Protein AF-A0A7Z9XBU1-F1 (afdb_monomer_lite)

Radius of gyration: 24.32 Å; chains: 1; bounding box: 59×41×68 Å

Secondary structure (DSSP, 8-state):
----TT-TTHHHHHHHHHHHHTT---TTHHHHHHHHHHHHHHHHHHHHHHHHHHHHHHHHTS--EEEEEEEHHHHHHHHHHS-S---HHHHHHHHHHHH-GGGGTTTSEEEEEEEEES-SSS-EEEEEEEEPPHHHHHHHHHHHHHHHHHHHHHHHHHHHHHHHHHHTTS-GGG----HHHHHHHHHHHHHHHHHHHHTT-----HHHHHHT---TTEEEEE---GGGHHHHHHHHHHSTTEEEEEEEEE-SSS-EEEEEEEE---HHHHHHSPPPHHHHHHHHTTT--TT-

Structure (mmCIF, N/CA/C/O backbone):
data_AF-A0A7Z9XBU1-F1
#
_entry.id   AF-A0A7Z9XBU1-F1
#
loop_
_atom_site.group_PDB
_atom_site.id
_atom_site.type_symbol
_atom_si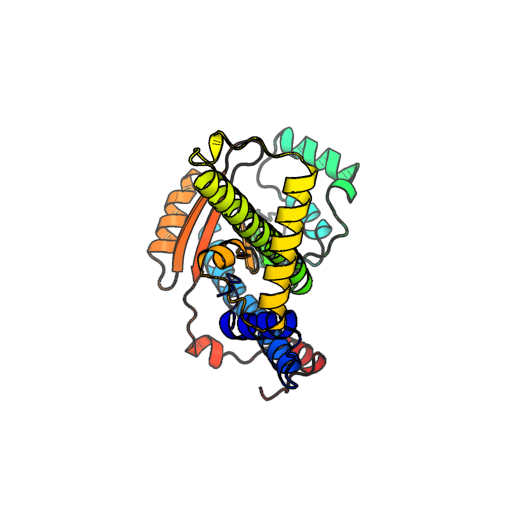te.label_atom_id
_atom_site.label_alt_id
_atom_site.label_comp_id
_atom_site.label_asym_id
_atom_site.label_entity_id
_atom_site.label_seq_id
_atom_site.pdbx_PDB_ins_code
_atom_site.Cartn_x
_atom_site.Cartn_y
_atom_site.Cartn_z
_atom_site.occupancy
_atom_site.B_iso_or_equiv
_atom_site.auth_seq_id
_atom_site.auth_comp_id
_atom_site.auth_asym_id
_atom_site.auth_atom_id
_atom_site.pdbx_PDB_model_num
ATOM 1 N N . MET A 1 1 ? -13.229 9.025 8.123 1.00 37.97 1 MET A N 1
ATOM 2 C CA . MET A 1 1 ? -13.429 8.444 6.753 1.00 37.97 1 MET A CA 1
ATOM 3 C C . MET A 1 1 ? -12.881 6.995 6.674 1.00 37.97 1 MET A C 1
ATOM 5 O O . MET A 1 1 ? -13.128 6.300 7.637 1.00 37.97 1 MET A O 1
ATOM 9 N N . ILE A 1 2 ? -12.231 6.499 5.595 1.00 26.19 2 ILE A N 1
ATOM 10 C CA . ILE A 1 2 ? -11.171 5.432 5.511 1.00 26.19 2 ILE A CA 1
ATOM 11 C C . ILE A 1 2 ? -10.373 5.745 4.219 1.00 26.19 2 ILE A C 1
ATOM 13 O O . ILE A 1 2 ? -10.977 6.168 3.230 1.00 26.19 2 ILE A O 1
ATOM 17 N N . SER A 1 3 ? -9.043 5.549 4.194 1.00 36.72 3 SER A N 1
ATOM 18 C CA . SER A 1 3 ? -8.195 5.923 3.044 1.00 36.72 3 SER A CA 1
ATOM 19 C C . SER A 1 3 ? -7.224 4.822 2.611 1.00 36.72 3 SER A C 1
ATOM 21 O O . SER A 1 3 ? -6.119 4.725 3.124 1.00 36.72 3 SER A O 1
ATOM 23 N N . LEU A 1 4 ? -7.579 4.022 1.603 1.00 48.78 4 LEU A N 1
ATOM 24 C CA . LEU A 1 4 ? -6.593 3.214 0.877 1.00 48.78 4 LEU A CA 1
ATOM 25 C C . LEU A 1 4 ? -5.982 4.078 -0.232 1.00 48.78 4 LEU A C 1
ATOM 27 O O . LEU A 1 4 ? -6.658 4.396 -1.210 1.00 48.78 4 LEU A O 1
ATOM 31 N N . THR A 1 5 ? -4.726 4.491 -0.049 1.00 59.00 5 THR A N 1
ATOM 32 C CA . THR A 1 5 ? -3.973 5.454 -0.876 1.00 59.00 5 THR A CA 1
ATOM 33 C C . THR A 1 5 ? -3.520 4.845 -2.209 1.00 59.00 5 THR A C 1
ATOM 35 O O . THR A 1 5 ? -2.340 4.699 -2.498 1.00 59.00 5 THR A O 1
ATOM 38 N N . SER A 1 6 ? -4.518 4.435 -2.996 1.00 63.66 6 SER A N 1
ATOM 39 C CA . SER A 1 6 ? -4.482 3.931 -4.381 1.00 63.66 6 SER A CA 1
ATOM 40 C C . SER A 1 6 ? -5.897 3.575 -4.883 1.00 63.66 6 SER A C 1
ATOM 42 O O . SER A 1 6 ? -6.069 3.324 -6.070 1.00 63.66 6 SER A O 1
ATOM 44 N N . LEU A 1 7 ? -6.918 3.503 -4.006 1.00 77.31 7 LEU A N 1
ATOM 45 C CA . LEU A 1 7 ? -8.286 3.150 -4.401 1.00 77.31 7 LEU A CA 1
ATOM 46 C C . LEU A 1 7 ? -9.159 4.385 -4.652 1.00 77.31 7 LEU A C 1
ATOM 48 O O . LEU A 1 7 ? -9.297 5.266 -3.796 1.00 77.31 7 LEU A O 1
ATOM 52 N N . LEU A 1 8 ? -9.826 4.391 -5.803 1.00 77.25 8 LEU A N 1
ATOM 53 C CA . LEU A 1 8 ? -10.718 5.460 -6.246 1.00 77.25 8 LEU A CA 1
ATOM 54 C C . LEU A 1 8 ? -11.992 5.523 -5.384 1.00 77.25 8 LEU A C 1
ATOM 56 O O . LEU A 1 8 ? -12.280 6.547 -4.765 1.00 77.25 8 LEU A O 1
ATOM 60 N N . HIS A 1 9 ? -12.696 4.399 -5.236 1.00 82.44 9 HIS A N 1
ATOM 61 C CA . HIS A 1 9 ? -13.968 4.288 -4.500 1.00 82.44 9 HIS A CA 1
ATOM 62 C C . HIS A 1 9 ? -13.808 4.117 -2.974 1.00 82.44 9 HIS A C 1
ATOM 64 O O . HIS A 1 9 ? -14.587 3.418 -2.325 1.00 82.44 9 HIS A O 1
ATOM 70 N N . ARG A 1 10 ? -12.783 4.740 -2.377 1.00 79.06 10 ARG A N 1
ATOM 71 C CA . ARG A 1 10 ? -12.457 4.585 -0.944 1.00 79.06 10 ARG A CA 1
ATOM 72 C C . ARG A 1 10 ? -13.588 4.995 0.012 1.00 79.06 10 ARG A C 1
ATOM 74 O O . ARG A 1 10 ? -13.693 4.398 1.077 1.00 79.06 10 ARG A O 1
ATOM 81 N N . LYS A 1 11 ? -14.430 5.969 -0.370 1.00 84.06 11 LYS A N 1
ATOM 82 C CA . LYS A 1 11 ? -15.599 6.400 0.420 1.00 84.06 11 LYS A CA 1
ATOM 83 C C . LYS A 1 11 ? -16.641 5.281 0.491 1.00 84.06 11 LYS A C 1
ATOM 85 O O . LYS A 1 11 ? -16.861 4.741 1.562 1.00 84.06 11 LYS A O 1
ATOM 90 N N . ASN A 1 12 ? -17.132 4.815 -0.655 1.00 89.31 12 ASN A N 1
ATOM 91 C CA . ASN A 1 12 ? -18.097 3.715 -0.728 1.00 89.31 12 ASN A CA 1
ATOM 92 C C . ASN A 1 12 ? -17.600 2.463 0.022 1.00 89.31 12 ASN A C 1
ATOM 94 O O . ASN A 1 12 ? -18.355 1.848 0.766 1.00 89.31 12 ASN A O 1
ATOM 98 N N . LEU A 1 13 ? -16.311 2.116 -0.115 1.00 89.19 13 LEU A N 1
ATOM 99 C CA . LEU A 1 13 ? -15.720 0.985 0.608 1.00 89.19 13 LEU A CA 1
ATOM 100 C C . LEU A 1 13 ? -15.691 1.197 2.133 1.00 89.19 13 LEU A C 1
ATOM 102 O O . LEU A 1 13 ? -15.939 0.251 2.874 1.00 89.19 13 LEU A O 1
ATOM 106 N N . LYS A 1 14 ? -15.414 2.420 2.610 1.00 87.31 14 LYS A N 1
ATOM 107 C CA . LYS A 1 14 ? -15.530 2.784 4.033 1.00 87.31 14 LYS A CA 1
ATOM 108 C C . LYS A 1 14 ? -16.951 2.549 4.538 1.00 87.31 14 LYS A C 1
ATOM 110 O O . LYS A 1 14 ? -17.124 1.936 5.586 1.00 87.31 14 LYS A O 1
ATOM 115 N N . ASP A 1 15 ? -17.941 3.044 3.805 1.00 90.38 15 ASP A N 1
ATOM 116 C CA . ASP A 1 15 ? -19.336 3.026 4.244 1.00 90.38 15 ASP A CA 1
ATOM 117 C C . ASP A 1 15 ? -19.867 1.585 4.333 1.00 90.38 15 ASP A C 1
ATOM 119 O O . ASP A 1 15 ? -20.542 1.242 5.302 1.00 90.38 15 ASP A O 1
ATOM 123 N N . ILE A 1 16 ? -19.464 0.715 3.395 1.00 93.06 16 ILE A N 1
ATOM 124 C CA . ILE A 1 16 ? -19.704 -0.738 3.455 1.00 93.06 16 ILE A CA 1
ATOM 125 C C . ILE A 1 16 ? -19.014 -1.362 4.682 1.00 93.06 16 ILE A C 1
ATOM 127 O O . ILE A 1 16 ? -19.644 -2.097 5.439 1.00 93.06 16 ILE A O 1
ATOM 131 N N . ILE A 1 17 ? -17.738 -1.043 4.937 1.00 90.31 17 ILE A N 1
ATOM 132 C CA . ILE A 1 17 ? -17.003 -1.570 6.103 1.00 90.31 17 ILE A CA 1
ATOM 133 C C . ILE A 1 17 ? -17.677 -1.164 7.426 1.00 90.31 17 ILE A C 1
ATOM 135 O O . ILE A 1 17 ? -17.853 -2.016 8.294 1.00 90.31 17 ILE A O 1
ATOM 139 N N . LEU A 1 18 ? -18.094 0.098 7.589 1.00 90.38 18 LEU A N 1
ATOM 140 C CA . LEU A 1 18 ? -18.790 0.556 8.801 1.00 90.38 18 LEU A CA 1
ATOM 141 C C . LEU A 1 18 ? -20.160 -0.112 8.984 1.00 90.38 18 LEU A C 1
ATOM 143 O O . LEU A 1 18 ? -20.529 -0.481 10.104 1.00 90.38 18 LEU A O 1
ATOM 147 N N . ARG A 1 19 ? -20.899 -0.315 7.889 1.00 93.00 19 ARG A N 1
ATOM 148 C CA . ARG A 1 19 ? -22.142 -1.095 7.878 1.00 93.00 19 ARG A CA 1
ATOM 149 C C . ARG A 1 19 ? -21.918 -2.523 8.368 1.00 93.00 19 ARG A C 1
ATOM 151 O O . ARG A 1 19 ? -22.578 -2.968 9.303 1.00 93.00 19 ARG A O 1
ATOM 158 N N . TRP A 1 20 ? -20.917 -3.212 7.827 1.00 93.31 20 TRP A N 1
ATOM 159 C CA . TRP A 1 20 ? -20.597 -4.585 8.225 1.00 93.31 20 TRP A CA 1
ATOM 160 C C . TRP A 1 20 ? -20.117 -4.668 9.679 1.00 93.31 20 TRP A C 1
ATOM 162 O O . TRP A 1 20 ? -20.543 -5.554 10.416 1.00 93.31 20 TRP A O 1
ATOM 172 N N . MET A 1 21 ? -19.301 -3.711 10.136 1.00 89.75 21 MET A N 1
ATOM 173 C CA . MET A 1 21 ? -18.856 -3.637 11.535 1.00 89.75 21 MET A CA 1
ATOM 174 C C . MET A 1 21 ? -19.997 -3.353 12.526 1.00 89.75 21 MET A C 1
ATOM 176 O O . MET A 1 21 ? -19.903 -3.758 13.684 1.00 89.75 21 MET A O 1
ATOM 180 N N . SER A 1 22 ? -21.073 -2.692 12.088 1.00 92.12 22 SER A N 1
ATOM 181 C CA . SER A 1 22 ? -22.286 -2.463 12.890 1.00 92.12 22 SER A CA 1
ATOM 182 C C . SER A 1 22 ? -23.353 -3.560 12.738 1.00 92.12 22 SER A C 1
ATOM 184 O O . SER A 1 22 ? -24.422 -3.444 13.332 1.00 92.12 22 SER A O 1
ATOM 186 N N . ASN A 1 23 ? -23.052 -4.653 12.019 1.00 91.25 23 ASN A N 1
ATOM 187 C CA . ASN A 1 23 ? -23.978 -5.753 11.707 1.00 91.25 23 ASN A CA 1
ATOM 188 C C . ASN A 1 23 ? -25.223 -5.299 10.911 1.00 91.25 23 ASN A C 1
ATOM 190 O O . ASN A 1 23 ? -26.321 -5.820 11.097 1.00 91.25 23 ASN A O 1
ATOM 194 N N . ASN A 1 24 ? -25.040 -4.328 10.015 1.00 93.50 24 ASN A N 1
ATOM 195 C CA . ASN A 1 24 ? -26.060 -3.795 9.114 1.00 93.50 24 ASN A CA 1
ATOM 196 C C . ASN A 1 24 ? -25.643 -4.033 7.652 1.00 93.50 24 ASN A C 1
ATOM 198 O O . ASN A 1 24 ? -25.193 -3.110 6.977 1.00 93.50 24 ASN A O 1
ATOM 202 N N . LEU A 1 25 ? -25.694 -5.286 7.193 1.00 94.12 25 LEU A N 1
ATOM 203 C CA . LEU A 1 25 ? -25.326 -5.657 5.823 1.00 94.12 25 LEU A CA 1
ATOM 204 C C . LEU A 1 25 ? -26.489 -5.359 4.866 1.00 94.12 25 LEU A C 1
ATOM 206 O O . LEU A 1 25 ? -27.623 -5.727 5.163 1.00 94.12 25 LEU A O 1
ATOM 210 N N . LEU A 1 26 ? -26.198 -4.743 3.717 1.00 96.00 26 LEU A N 1
ATOM 211 C CA . LEU A 1 26 ? -27.159 -4.565 2.621 1.00 96.00 26 LEU A CA 1
ATOM 212 C C . LEU A 1 26 ? -26.935 -5.616 1.526 1.00 96.00 26 LEU A C 1
ATOM 214 O O . LEU A 1 26 ? -25.815 -6.103 1.349 1.00 96.00 26 LEU A O 1
ATOM 218 N N . GLU A 1 27 ? -27.982 -5.945 0.769 1.00 94.00 27 GLU A N 1
ATOM 219 C CA . GLU A 1 27 ? -27.931 -6.970 -0.286 1.00 94.00 27 GLU A CA 1
ATOM 220 C C . GLU A 1 27 ? -26.925 -6.605 -1.395 1.00 94.00 27 GLU A C 1
ATOM 222 O O . GLU A 1 27 ? -26.199 -7.462 -1.905 1.00 94.00 27 GLU A O 1
ATOM 227 N N . GLU A 1 28 ? -26.798 -5.315 -1.708 1.00 94.38 28 GLU A N 1
ATOM 228 C CA . GLU A 1 28 ? -25.918 -4.798 -2.756 1.00 94.38 28 GLU A CA 1
ATOM 229 C C . GLU A 1 28 ? -24.447 -4.699 -2.322 1.00 94.38 28 GLU A C 1
ATOM 231 O O . GLU A 1 28 ? -23.568 -4.539 -3.175 1.00 94.38 28 GLU A O 1
ATOM 236 N N . ASP A 1 29 ? -24.138 -4.796 -1.021 1.00 9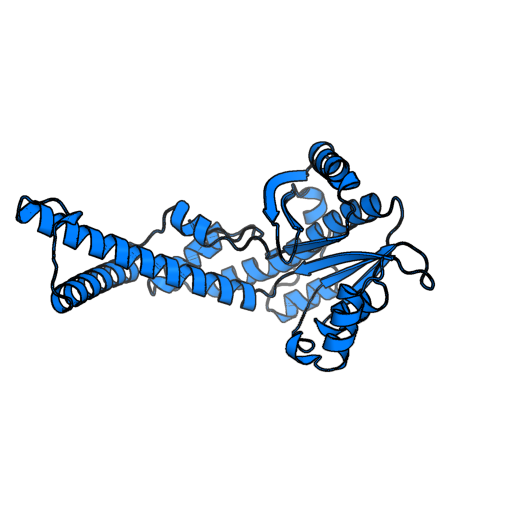4.12 29 ASP A N 1
ATOM 237 C CA . ASP A 1 29 ? -22.785 -4.559 -0.494 1.00 94.12 29 ASP A CA 1
ATOM 238 C C . ASP A 1 29 ? -21.753 -5.513 -1.112 1.00 94.12 29 ASP A C 1
ATOM 240 O O . ASP A 1 29 ? -20.643 -5.104 -1.465 1.00 94.12 29 ASP A O 1
ATOM 244 N N . CYS A 1 30 ? -22.117 -6.787 -1.280 1.00 91.00 30 CYS A N 1
ATOM 245 C CA . CYS A 1 30 ? -21.251 -7.800 -1.881 1.00 91.00 30 CYS A CA 1
ATOM 246 C C . CYS A 1 30 ? -20.887 -7.456 -3.333 1.00 91.00 30 CYS A C 1
ATOM 248 O O . CYS A 1 30 ? -19.726 -7.588 -3.730 1.00 91.00 30 CYS A O 1
ATOM 250 N N . GLU A 1 31 ? -21.857 -6.986 -4.116 1.00 90.69 31 GLU A N 1
ATOM 251 C CA . GLU A 1 31 ? -21.652 -6.613 -5.516 1.00 90.69 31 GLU A CA 1
ATOM 252 C C . GLU A 1 31 ? -20.890 -5.287 -5.634 1.00 90.69 31 GLU A C 1
ATOM 254 O O . GLU A 1 31 ? -19.931 -5.174 -6.403 1.00 90.69 31 GLU A O 1
ATOM 259 N N . ALA A 1 32 ? -21.209 -4.313 -4.778 1.00 92.31 32 ALA A N 1
ATOM 260 C CA . ALA A 1 32 ? -20.456 -3.072 -4.664 1.00 92.31 32 ALA A CA 1
ATOM 261 C C . ALA A 1 32 ? -18.974 -3.334 -4.332 1.00 92.31 32 ALA A C 1
ATOM 263 O O . ALA A 1 32 ? -18.096 -2.759 -4.977 1.00 92.31 32 ALA A O 1
ATOM 264 N N . VAL A 1 33 ? -18.660 -4.240 -3.395 1.00 90.94 33 VAL A N 1
ATOM 265 C CA . VAL A 1 33 ? -17.268 -4.617 -3.082 1.00 90.94 33 VAL A CA 1
ATOM 266 C C . VAL A 1 33 ? -16.573 -5.274 -4.275 1.00 90.94 33 VAL A C 1
ATOM 268 O O . VAL A 1 33 ? -15.431 -4.904 -4.564 1.00 90.94 33 VAL A O 1
ATOM 271 N N . LYS A 1 34 ? -17.223 -6.200 -4.999 1.00 88.88 34 LYS A N 1
ATOM 272 C CA . LYS A 1 34 ? -16.638 -6.802 -6.214 1.00 88.88 34 LYS A CA 1
ATOM 273 C C . LYS A 1 34 ? -16.302 -5.735 -7.252 1.00 88.88 34 LYS A C 1
ATOM 275 O O . LYS A 1 34 ? -15.150 -5.674 -7.684 1.00 88.88 34 LYS A O 1
ATOM 280 N N . ARG A 1 35 ? -17.270 -4.876 -7.600 1.00 88.81 35 ARG A N 1
ATOM 281 C CA . ARG A 1 35 ? -17.102 -3.767 -8.553 1.00 88.81 35 ARG A CA 1
ATOM 282 C C . ARG A 1 35 ? -15.947 -2.860 -8.138 1.00 88.81 35 ARG A C 1
ATOM 284 O O . ARG A 1 35 ? -15.029 -2.642 -8.925 1.00 88.81 35 ARG A O 1
ATOM 291 N N . ILE A 1 36 ? -15.919 -2.424 -6.875 1.00 89.56 36 ILE A N 1
ATOM 292 C CA . ILE A 1 36 ? -14.831 -1.613 -6.311 1.00 89.56 36 ILE A CA 1
ATOM 293 C C . ILE A 1 36 ? -13.479 -2.318 -6.470 1.00 89.56 36 ILE A C 1
ATOM 295 O O . ILE A 1 36 ? -12.533 -1.712 -6.971 1.00 89.56 36 ILE A O 1
ATOM 299 N N . VAL A 1 37 ? -13.347 -3.578 -6.050 1.00 88.50 37 VAL A N 1
ATOM 300 C CA . VAL A 1 37 ? -12.065 -4.299 -6.099 1.00 88.50 37 VAL A CA 1
ATOM 301 C C . VAL A 1 37 ? -11.606 -4.515 -7.540 1.00 88.50 37 VAL A C 1
ATOM 303 O O . VAL A 1 37 ? -10.459 -4.210 -7.861 1.00 88.50 37 VAL A O 1
ATOM 306 N N . ASN A 1 38 ? -12.482 -5.007 -8.414 1.00 86.94 38 ASN A N 1
ATOM 307 C CA . ASN A 1 38 ? -12.154 -5.328 -9.800 1.00 86.94 38 ASN A CA 1
ATOM 308 C C . ASN A 1 38 ? -11.808 -4.080 -10.623 1.00 86.94 38 ASN A C 1
ATOM 310 O O . ASN A 1 38 ? -10.751 -4.059 -11.257 1.00 86.94 38 ASN A O 1
ATOM 314 N N . PHE A 1 39 ? -12.617 -3.019 -10.537 1.00 85.31 39 PHE A N 1
ATOM 315 C CA . PHE A 1 39 ? -12.339 -1.747 -11.209 1.00 85.31 39 PHE A CA 1
ATOM 316 C C . PHE A 1 39 ? -11.007 -1.149 -10.748 1.00 85.31 39 PHE A C 1
ATOM 318 O O . PHE A 1 39 ? -10.171 -0.775 -11.569 1.00 85.31 39 PHE A O 1
ATOM 325 N N . ASN A 1 40 ? -10.740 -1.142 -9.435 1.00 86.56 40 ASN A N 1
ATOM 326 C CA . ASN A 1 40 ? -9.449 -0.667 -8.947 1.00 86.56 40 ASN A CA 1
ATOM 327 C C . ASN A 1 40 ? -8.292 -1.559 -9.414 1.00 86.56 40 ASN A C 1
ATOM 329 O O . ASN A 1 40 ? -7.270 -1.009 -9.795 1.00 86.56 40 ASN A O 1
ATOM 333 N N . VAL A 1 41 ? -8.414 -2.896 -9.446 1.00 85.62 41 VAL A N 1
ATOM 334 C CA . VAL A 1 41 ? -7.367 -3.756 -10.043 1.00 85.62 41 VAL A CA 1
ATOM 335 C C . VAL A 1 41 ? -7.084 -3.338 -11.485 1.00 85.62 41 VAL A C 1
ATOM 337 O O . VAL A 1 41 ? -5.916 -3.225 -11.846 1.00 85.62 41 VAL A O 1
ATOM 340 N N . HIS A 1 42 ? -8.113 -3.112 -12.302 1.00 84.31 42 HIS A N 1
ATOM 341 C CA . HIS A 1 42 ? -7.939 -2.722 -13.699 1.00 84.31 42 HIS A CA 1
ATOM 342 C C . HIS A 1 42 ? -7.217 -1.370 -13.828 1.00 84.31 42 HIS A C 1
ATOM 344 O O . HIS A 1 42 ? -6.124 -1.320 -14.397 1.00 84.31 42 HIS A O 1
ATOM 350 N N . ILE A 1 43 ? -7.743 -0.311 -13.200 1.00 85.06 43 ILE A N 1
ATOM 351 C CA . ILE A 1 43 ? -7.137 1.029 -13.248 1.00 85.06 43 ILE A CA 1
ATOM 352 C C . ILE A 1 43 ? -5.715 1.037 -12.660 1.00 85.06 43 ILE A C 1
ATOM 354 O O . ILE A 1 43 ? -4.827 1.667 -13.234 1.00 85.06 43 ILE A O 1
ATOM 358 N N . LEU A 1 44 ? -5.461 0.284 -11.579 1.00 86.88 44 LEU A N 1
ATOM 359 C CA . LEU A 1 44 ? -4.123 0.121 -10.992 1.00 86.88 44 LEU A CA 1
ATOM 360 C C . LEU A 1 44 ? -3.110 -0.458 -11.983 1.00 86.88 44 LEU A C 1
ATOM 362 O O . LEU A 1 44 ? -1.949 -0.074 -11.928 1.00 86.88 44 LEU A O 1
ATOM 366 N N . ASN A 1 45 ? -3.511 -1.376 -12.870 1.00 85.44 45 ASN A N 1
ATOM 367 C CA . ASN A 1 45 ? -2.602 -1.884 -13.901 1.00 85.44 45 ASN A CA 1
ATOM 368 C C . ASN A 1 45 ? -2.340 -0.825 -14.978 1.00 85.44 45 ASN A C 1
ATOM 370 O O . ASN A 1 45 ? -1.188 -0.657 -15.364 1.00 85.44 45 ASN A O 1
ATOM 374 N N . LEU A 1 46 ? -3.372 -0.099 -15.426 1.00 84.31 46 LEU A N 1
ATOM 375 C CA . LEU A 1 46 ? -3.233 0.917 -16.474 1.00 84.31 46 LEU A CA 1
ATOM 376 C C . LEU A 1 46 ? -2.290 2.053 -16.059 1.00 84.31 46 LEU A C 1
ATOM 378 O O . LEU A 1 46 ? -1.322 2.330 -16.766 1.00 84.31 46 LEU A O 1
ATOM 382 N N . TYR A 1 47 ? -2.526 2.684 -14.903 1.00 85.38 47 TYR A N 1
ATOM 383 C CA . TYR A 1 47 ? -1.706 3.833 -14.510 1.00 85.38 47 TYR A CA 1
ATOM 384 C C . TYR A 1 47 ? -0.306 3.441 -14.045 1.00 85.38 47 TYR A C 1
ATOM 386 O O . TYR A 1 47 ? 0.633 4.202 -14.255 1.00 85.38 47 TYR A O 1
ATOM 394 N N . LEU A 1 48 ? -0.145 2.269 -13.419 1.00 88.94 48 LEU A N 1
ATOM 395 C CA . LEU A 1 48 ? 1.170 1.801 -12.984 1.00 88.94 48 LEU A CA 1
ATOM 396 C C . LEU A 1 48 ? 2.051 1.445 -14.185 1.00 88.94 48 LEU A C 1
ATOM 398 O O . LEU A 1 48 ? 3.247 1.702 -14.144 1.00 88.94 48 LEU A O 1
ATOM 402 N N . ASP A 1 49 ? 1.475 0.884 -15.251 1.00 87.56 49 ASP A N 1
ATOM 403 C CA . ASP A 1 49 ? 2.194 0.612 -16.499 1.00 87.56 49 ASP A CA 1
ATOM 404 C C . ASP A 1 49 ? 2.638 1.908 -17.196 1.00 87.56 49 ASP A C 1
ATOM 406 O O . ASP A 1 49 ? 3.790 2.009 -17.610 1.00 87.56 49 ASP A O 1
ATOM 410 N N . HIS A 1 50 ? 1.759 2.916 -17.259 1.00 86.50 50 HIS A N 1
ATOM 411 C CA . HIS A 1 50 ? 2.078 4.242 -17.802 1.00 86.50 50 HIS A CA 1
ATOM 412 C C . HIS A 1 50 ? 3.175 4.949 -16.987 1.00 86.50 50 HIS A C 1
ATOM 414 O O . HIS A 1 50 ? 4.244 5.225 -17.524 1.00 86.50 50 HIS A O 1
ATOM 420 N N . PHE A 1 51 ? 2.976 5.113 -15.674 1.00 89.75 51 PHE A N 1
ATOM 421 C CA . PHE A 1 51 ? 3.960 5.729 -14.776 1.00 89.75 51 PHE A CA 1
ATOM 422 C C . PHE A 1 51 ? 5.326 5.038 -14.834 1.00 89.75 51 PHE A C 1
ATOM 424 O O . PHE A 1 51 ? 6.362 5.699 -14.847 1.00 89.75 51 PHE A O 1
ATOM 431 N N . CYS A 1 52 ? 5.354 3.702 -14.870 1.00 92.94 52 CYS A N 1
ATOM 432 C CA . CYS A 1 52 ? 6.614 2.978 -14.953 1.00 92.94 52 CYS A CA 1
ATOM 433 C C . CYS A 1 52 ? 7.299 3.120 -16.314 1.00 92.94 52 CYS A C 1
ATOM 435 O O . CYS A 1 52 ? 8.523 3.176 -16.334 1.00 92.94 52 CYS A O 1
ATOM 437 N N . LYS A 1 53 ? 6.565 3.207 -17.430 1.00 90.25 53 LYS A N 1
ATOM 438 C CA . LYS A 1 53 ? 7.168 3.496 -18.741 1.00 90.25 53 LYS A CA 1
ATOM 439 C C . LYS A 1 53 ? 7.857 4.857 -18.735 1.00 90.25 53 LYS A C 1
ATOM 441 O O . LYS A 1 53 ? 9.041 4.922 -19.049 1.00 90.25 53 LYS A O 1
ATOM 446 N N . ASP A 1 54 ? 7.155 5.899 -18.297 1.00 89.06 54 ASP A N 1
ATOM 447 C CA . ASP A 1 54 ? 7.695 7.260 -18.215 1.00 89.06 54 ASP A CA 1
ATOM 448 C C . ASP A 1 54 ? 8.942 7.308 -17.312 1.00 89.06 54 ASP A C 1
ATOM 450 O O . ASP A 1 54 ? 10.003 7.789 -17.715 1.00 89.06 54 ASP A O 1
ATOM 454 N N . LEU A 1 55 ? 8.839 6.729 -16.108 1.00 92.31 55 LEU A N 1
ATOM 455 C CA . LEU A 1 55 ? 9.928 6.669 -15.135 1.00 92.31 55 LEU A CA 1
ATOM 456 C C . LEU A 1 55 ? 11.143 5.896 -15.662 1.00 92.31 55 LEU A C 1
ATOM 458 O O . LEU A 1 55 ? 12.262 6.400 -15.607 1.00 92.31 55 LEU A O 1
ATOM 462 N N . PHE A 1 56 ? 10.960 4.661 -16.131 1.00 94.06 56 PHE A N 1
ATOM 463 C CA . PHE A 1 56 ? 12.093 3.806 -16.476 1.00 94.06 56 PHE A CA 1
ATOM 464 C C . PHE A 1 56 ? 12.743 4.194 -17.806 1.00 94.06 56 PHE A C 1
ATOM 466 O O . PHE A 1 56 ? 13.965 4.091 -17.889 1.00 94.06 56 PHE A O 1
ATOM 473 N N . ASN A 1 57 ? 11.993 4.739 -18.773 1.00 92.06 57 ASN A N 1
ATOM 474 C CA . ASN A 1 57 ? 12.575 5.333 -19.982 1.00 92.06 57 ASN A CA 1
ATOM 475 C C . ASN A 1 57 ? 13.421 6.578 -19.651 1.00 92.06 57 ASN A C 1
ATOM 477 O O . ASN A 1 57 ? 14.504 6.762 -20.203 1.00 92.06 57 ASN A O 1
ATOM 481 N N . PHE A 1 58 ? 12.984 7.413 -18.698 1.00 90.50 58 PHE A N 1
ATOM 482 C CA . PHE A 1 58 ? 13.808 8.517 -18.196 1.00 90.50 58 PHE A CA 1
ATOM 483 C C . PHE A 1 58 ? 15.069 8.027 -17.461 1.00 90.50 58 PHE A C 1
ATOM 485 O O . PHE A 1 58 ? 16.161 8.567 -17.655 1.00 90.50 58 PHE A O 1
ATOM 492 N N . LEU A 1 59 ? 14.948 7.004 -16.606 1.00 90.06 59 LEU A N 1
ATOM 493 C CA . LEU A 1 59 ? 16.095 6.480 -15.857 1.00 90.06 59 LEU A CA 1
ATOM 494 C C . LEU A 1 59 ? 17.142 5.841 -16.782 1.00 90.06 59 LEU A C 1
ATOM 496 O O . LEU A 1 59 ? 18.335 6.057 -16.554 1.00 90.06 59 LEU A O 1
ATOM 500 N N . SER A 1 60 ? 16.717 5.121 -17.825 1.00 90.19 60 SER A N 1
ATOM 501 C CA . SER A 1 60 ? 17.603 4.511 -18.827 1.00 90.19 60 SER A CA 1
ATOM 502 C C . SER A 1 60 ? 18.139 5.490 -19.876 1.00 90.19 60 SER A C 1
ATOM 504 O O . SER A 1 60 ? 19.182 5.213 -20.464 1.00 90.19 60 SER A O 1
ATOM 506 N N . GLY A 1 61 ? 17.442 6.604 -20.127 1.00 87.06 61 GLY A N 1
ATOM 507 C CA . GLY A 1 61 ? 17.746 7.521 -21.229 1.00 87.06 61 GLY A CA 1
ATOM 508 C C . GLY A 1 61 ? 17.310 7.010 -22.610 1.00 87.06 61 GLY A C 1
ATOM 509 O O . GLY A 1 61 ? 17.826 7.488 -23.617 1.00 87.06 61 GLY A O 1
ATOM 510 N N . GLY A 1 62 ? 16.396 6.036 -22.681 1.00 84.50 62 GLY A N 1
ATOM 511 C CA . GLY A 1 62 ? 15.971 5.416 -23.939 1.00 84.50 62 GLY A CA 1
ATOM 512 C C . GLY A 1 62 ? 14.885 4.356 -23.758 1.00 84.50 62 GLY A C 1
ATOM 513 O O . GLY A 1 62 ? 14.163 4.351 -22.762 1.00 84.50 62 GLY A O 1
ATOM 514 N N . GLU A 1 63 ? 14.761 3.439 -24.719 1.00 83.88 63 GLU A N 1
ATOM 515 C CA . GLU A 1 63 ? 13.790 2.345 -24.625 1.00 83.88 63 GLU A CA 1
ATOM 516 C C . GLU A 1 63 ? 14.105 1.386 -23.468 1.00 83.88 63 GLU A C 1
ATOM 518 O O . GLU A 1 63 ? 15.262 1.066 -23.177 1.00 83.88 63 GLU A O 1
ATOM 523 N N . THR A 1 64 ? 13.049 0.898 -22.819 1.00 92.50 64 THR A N 1
ATOM 524 C CA . THR A 1 64 ? 13.129 -0.156 -21.807 1.00 92.50 64 THR A CA 1
ATOM 525 C C . THR A 1 64 ? 12.313 -1.366 -22.223 1.00 92.50 64 THR A C 1
ATOM 527 O O . THR A 1 64 ? 11.244 -1.250 -22.825 1.00 92.50 64 THR A O 1
ATOM 530 N N . TRP A 1 65 ? 12.806 -2.551 -21.873 1.00 92.12 65 TRP A N 1
ATOM 531 C CA . TRP A 1 65 ? 12.074 -3.800 -22.047 1.00 92.12 65 TRP A CA 1
ATOM 532 C C . TRP A 1 65 ? 11.649 -4.354 -20.687 1.00 92.12 65 TRP A C 1
ATOM 534 O O . TRP A 1 65 ? 12.251 -4.074 -19.646 1.00 92.12 65 TRP A O 1
ATOM 544 N N . THR A 1 66 ? 10.545 -5.103 -20.685 1.00 94.19 66 THR A N 1
ATOM 545 C CA . THR A 1 66 ? 9.874 -5.534 -19.452 1.00 94.19 66 THR A CA 1
ATOM 546 C C . THR A 1 66 ? 9.377 -6.965 -19.558 1.00 94.19 66 THR A C 1
ATOM 548 O O . THR A 1 66 ? 9.097 -7.457 -20.650 1.00 94.19 66 THR A O 1
ATOM 551 N N . PHE A 1 67 ? 9.238 -7.631 -18.414 1.00 93.50 67 PHE A N 1
ATOM 552 C CA . PHE A 1 67 ? 8.647 -8.966 -18.327 1.00 93.50 67 PHE A CA 1
ATOM 553 C C . PHE A 1 67 ? 7.914 -9.161 -16.995 1.00 93.50 67 PHE A C 1
ATOM 555 O O . PHE A 1 67 ? 8.238 -8.524 -15.987 1.00 93.50 67 PHE A O 1
ATOM 562 N N . GLU A 1 68 ? 6.892 -10.021 -16.994 1.00 94.69 68 GLU A N 1
ATOM 563 C CA . GLU A 1 68 ? 6.142 -10.370 -15.783 1.00 94.69 68 GLU A CA 1
ATOM 564 C C . GLU A 1 68 ? 6.925 -11.367 -14.911 1.00 94.69 68 GLU A C 1
ATOM 566 O O . GLU A 1 68 ? 7.572 -12.289 -15.405 1.00 94.69 68 GLU A O 1
ATOM 571 N N . VAL A 1 69 ? 6.808 -11.215 -13.591 1.00 94.94 69 VAL A N 1
ATOM 572 C CA . VAL A 1 69 ? 7.294 -12.174 -12.586 1.00 94.94 69 VAL A CA 1
ATOM 573 C C . VAL A 1 69 ? 6.173 -12.521 -11.605 1.00 94.94 69 VAL A C 1
ATOM 575 O O . VAL A 1 69 ? 5.370 -11.656 -11.233 1.00 94.94 69 VAL A O 1
ATOM 578 N N . THR A 1 70 ? 6.109 -13.794 -11.196 1.00 93.81 70 THR A N 1
ATOM 579 C CA . THR A 1 70 ? 4.996 -14.386 -10.426 1.00 93.81 70 THR A CA 1
ATOM 580 C C . THR A 1 70 ? 5.375 -14.804 -8.993 1.00 93.81 70 THR A C 1
ATOM 582 O O . THR A 1 70 ? 4.498 -14.975 -8.132 1.00 93.81 70 THR A O 1
ATOM 585 N N . SER A 1 71 ? 6.672 -14.894 -8.675 1.00 94.44 71 SER A N 1
ATOM 586 C CA . SER A 1 71 ? 7.181 -15.200 -7.328 1.00 94.44 71 SER A CA 1
ATOM 587 C C . SER A 1 71 ? 8.275 -14.235 -6.862 1.00 94.44 71 SER A C 1
ATOM 589 O O . SER A 1 71 ? 8.968 -13.601 -7.659 1.00 94.44 71 SER A O 1
ATOM 591 N N . LYS A 1 72 ? 8.450 -14.120 -5.537 1.00 94.56 72 LYS A N 1
ATOM 592 C CA . LYS A 1 72 ? 9.598 -13.405 -4.958 1.00 94.56 72 LYS A CA 1
ATOM 593 C C . LYS A 1 72 ? 10.932 -14.056 -5.334 1.00 94.56 72 LYS A C 1
ATOM 595 O O . LYS A 1 72 ? 11.924 -13.340 -5.385 1.00 94.56 72 LYS A O 1
ATOM 600 N N . GLY A 1 73 ? 10.952 -15.370 -5.565 1.00 96.25 73 GLY A N 1
ATOM 601 C CA . GLY A 1 73 ? 12.128 -16.105 -6.024 1.00 96.25 73 GLY A CA 1
ATOM 602 C C . GLY A 1 73 ? 12.621 -15.597 -7.369 1.00 96.25 73 GLY A C 1
ATOM 603 O O . GLY A 1 73 ? 13.711 -15.049 -7.420 1.00 96.25 73 GLY A O 1
ATOM 604 N N . GLN A 1 74 ? 11.773 -15.643 -8.403 1.00 95.88 74 GLN A N 1
ATOM 605 C CA . GLN A 1 74 ? 12.107 -15.154 -9.751 1.00 95.88 74 GLN A CA 1
ATOM 606 C C . GLN A 1 74 ? 12.658 -13.721 -9.742 1.00 95.88 74 GLN A C 1
ATOM 608 O O . GLN A 1 74 ? 13.656 -13.436 -10.396 1.00 95.88 74 GLN A O 1
ATOM 613 N N . LEU A 1 75 ? 12.032 -12.828 -8.966 1.00 95.81 75 LEU A N 1
ATOM 614 C CA . LEU A 1 75 ? 12.504 -11.452 -8.805 1.00 95.81 75 LEU A CA 1
ATOM 615 C C . LEU A 1 75 ? 13.903 -11.380 -8.172 1.00 95.81 75 LEU A C 1
ATOM 617 O O . LEU A 1 75 ? 14.728 -10.581 -8.601 1.00 95.81 75 LEU A O 1
ATOM 621 N N . LYS A 1 76 ? 14.159 -12.176 -7.130 1.00 95.19 76 LYS A N 1
ATOM 622 C CA . LYS A 1 76 ? 15.432 -12.161 -6.397 1.00 95.19 76 LYS A CA 1
ATOM 623 C C . LYS A 1 76 ? 16.560 -12.833 -7.160 1.00 95.19 76 LYS A C 1
ATOM 625 O O . LYS A 1 76 ? 17.661 -12.304 -7.134 1.00 95.19 76 LYS A O 1
ATOM 630 N N . ASP A 1 77 ? 16.273 -13.943 -7.833 1.00 94.75 77 ASP A N 1
ATOM 631 C CA . ASP A 1 77 ? 17.211 -14.615 -8.733 1.00 94.75 77 ASP A CA 1
ATOM 632 C C . ASP A 1 77 ? 17.710 -13.605 -9.770 1.00 94.75 77 ASP A C 1
ATOM 634 O O . ASP A 1 77 ? 18.891 -13.271 -9.790 1.00 94.75 77 ASP A O 1
ATOM 638 N N . PHE A 1 78 ? 16.774 -12.982 -10.495 1.00 94.38 78 PHE A N 1
ATOM 639 C CA . PHE A 1 78 ? 17.094 -11.976 -11.500 1.00 94.38 78 PHE A CA 1
ATOM 640 C C . PHE A 1 78 ? 17.922 -10.810 -10.937 1.00 94.38 78 PHE A C 1
ATOM 642 O O . PHE A 1 78 ? 18.975 -10.495 -11.480 1.00 94.38 78 PHE A O 1
ATOM 649 N N . ILE A 1 79 ? 17.497 -10.193 -9.826 1.00 92.50 79 ILE A N 1
ATOM 650 C CA . ILE A 1 79 ? 18.227 -9.062 -9.221 1.00 92.50 79 ILE A CA 1
ATOM 651 C C . ILE A 1 79 ? 19.662 -9.442 -8.825 1.00 92.50 79 ILE A C 1
ATOM 653 O O . ILE A 1 79 ? 20.553 -8.606 -8.939 1.00 92.50 79 ILE A O 1
ATOM 657 N N . LEU A 1 80 ? 19.904 -10.665 -8.343 1.00 91.75 80 LEU A N 1
ATOM 658 C CA . LEU A 1 80 ? 21.244 -11.097 -7.928 1.00 91.75 80 LEU A CA 1
ATOM 659 C C . LEU A 1 80 ? 22.159 -11.434 -9.113 1.00 91.75 80 LEU A C 1
ATOM 661 O O . LEU A 1 80 ? 23.377 -11.248 -8.992 1.00 91.75 80 LEU A O 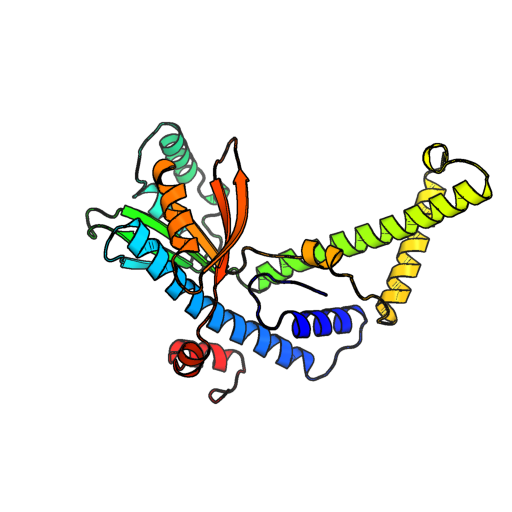1
ATOM 665 N N . ASP A 1 81 ? 21.574 -11.895 -10.220 1.00 90.31 81 ASP A N 1
ATOM 666 C CA . ASP A 1 81 ? 22.273 -12.230 -11.463 1.00 90.31 81 ASP A CA 1
ATOM 667 C C . ASP A 1 81 ? 22.660 -10.977 -12.272 1.00 90.31 81 ASP A C 1
ATOM 669 O O . ASP A 1 81 ? 23.732 -10.956 -12.870 1.00 90.31 81 ASP A O 1
ATOM 673 N N . VAL A 1 82 ? 21.837 -9.916 -12.259 1.00 89.75 82 VAL A N 1
ATOM 674 C CA . VAL A 1 82 ? 22.072 -8.664 -13.021 1.00 89.75 82 VAL A CA 1
ATOM 675 C C . VAL A 1 82 ? 22.282 -7.422 -12.137 1.00 89.75 82 VAL A C 1
ATOM 677 O O . VAL A 1 82 ? 21.942 -6.299 -12.515 1.00 89.75 82 VAL A O 1
ATOM 680 N N . ALA A 1 83 ? 22.812 -7.614 -10.927 1.00 85.38 83 ALA A N 1
ATOM 681 C CA . ALA A 1 83 ? 23.100 -6.517 -10.004 1.00 85.38 83 ALA A CA 1
ATOM 682 C C . ALA A 1 83 ? 24.140 -5.536 -10.600 1.00 85.38 83 ALA A C 1
ATOM 684 O O . ALA A 1 83 ? 25.181 -5.989 -11.076 1.00 85.38 83 ALA A O 1
ATOM 685 N N . PRO A 1 84 ? 23.912 -4.207 -10.542 1.00 78.81 84 PRO A N 1
ATOM 686 C CA . PRO A 1 84 ? 24.719 -3.223 -11.278 1.00 78.81 84 PRO A CA 1
ATOM 687 C C . PRO A 1 84 ? 26.117 -2.958 -10.693 1.00 78.81 84 PRO A C 1
ATOM 689 O O . PRO A 1 84 ? 26.925 -2.283 -11.321 1.00 78.81 84 PRO A O 1
ATOM 692 N N . TYR A 1 85 ? 26.414 -3.463 -9.497 1.00 82.56 85 TYR A N 1
ATOM 693 C CA . TYR A 1 85 ? 27.716 -3.357 -8.839 1.00 82.56 85 TYR A CA 1
ATOM 694 C C . TYR A 1 85 ? 28.025 -4.651 -8.086 1.00 82.56 85 TYR A C 1
ATOM 696 O O . TYR A 1 85 ? 27.115 -5.425 -7.780 1.00 82.56 85 TYR A O 1
ATOM 704 N N . ASN A 1 86 ? 29.297 -4.864 -7.736 1.00 84.69 86 ASN A N 1
ATOM 705 C CA . ASN A 1 86 ? 29.690 -5.930 -6.821 1.00 84.69 86 ASN A CA 1
ATOM 706 C C . ASN A 1 86 ? 30.420 -5.396 -5.583 1.00 84.69 86 ASN A C 1
ATOM 708 O O . ASN A 1 86 ? 31.196 -4.451 -5.685 1.00 84.69 86 ASN A O 1
ATOM 712 N N . ASN A 1 87 ? 30.151 -5.996 -4.422 1.00 89.94 87 ASN A N 1
ATOM 713 C CA . ASN A 1 87 ? 30.833 -5.727 -3.155 1.00 89.94 87 ASN A CA 1
ATOM 714 C C . ASN A 1 87 ? 30.600 -6.876 -2.157 1.00 89.94 87 ASN A C 1
ATOM 716 O O . ASN A 1 87 ? 29.665 -7.665 -2.315 1.00 89.94 87 ASN A O 1
ATOM 720 N N . ASP A 1 88 ? 31.405 -6.925 -1.094 1.00 93.06 88 ASP A N 1
ATOM 721 C CA . ASP A 1 88 ? 31.377 -7.979 -0.066 1.00 93.06 88 ASP A CA 1
ATOM 722 C C . ASP A 1 88 ? 29.982 -8.201 0.536 1.00 93.06 88 ASP A C 1
ATOM 724 O O . ASP A 1 88 ? 29.574 -9.330 0.817 1.00 93.06 88 ASP A O 1
ATOM 728 N N . ARG A 1 89 ? 29.207 -7.120 0.707 1.00 89.69 89 ARG A N 1
ATOM 729 C CA . ARG A 1 89 ? 27.833 -7.181 1.217 1.00 89.69 89 ARG A CA 1
ATOM 730 C C . ARG A 1 89 ? 26.908 -7.905 0.237 1.00 89.69 89 ARG A C 1
ATOM 732 O O . ARG A 1 89 ? 26.074 -8.703 0.673 1.00 89.69 89 ARG A O 1
ATOM 739 N N . LEU A 1 90 ? 27.027 -7.640 -1.062 1.00 90.25 90 LEU A N 1
ATOM 740 C CA . LEU A 1 90 ? 26.235 -8.316 -2.084 1.00 90.25 90 LEU A CA 1
ATOM 741 C C . LEU A 1 90 ? 26.641 -9.786 -2.221 1.00 90.25 90 LEU A C 1
ATOM 743 O O . LEU A 1 90 ? 25.759 -10.639 -2.290 1.00 90.25 90 LEU A O 1
ATOM 747 N N . ASP A 1 91 ? 27.934 -10.104 -2.180 1.00 93.56 91 ASP A N 1
ATOM 748 C CA . ASP A 1 91 ? 28.406 -11.491 -2.255 1.00 93.56 91 ASP A CA 1
ATOM 749 C C . ASP A 1 91 ? 28.062 -12.302 -0.996 1.00 93.56 91 ASP A C 1
ATOM 751 O O . ASP A 1 91 ? 27.660 -13.469 -1.101 1.00 93.56 91 ASP A O 1
ATOM 755 N N . TYR A 1 92 ? 28.051 -11.674 0.186 1.00 93.69 92 TYR A N 1
ATOM 756 C CA . TYR A 1 92 ? 27.439 -12.244 1.389 1.00 93.69 92 TYR A CA 1
ATOM 757 C C . TYR A 1 92 ? 25.944 -12.537 1.181 1.00 93.69 92 TYR A C 1
ATOM 759 O O . TYR A 1 92 ? 25.481 -13.640 1.485 1.00 93.69 92 TYR A O 1
ATOM 767 N N . ILE A 1 93 ? 25.177 -11.588 0.626 1.00 93.25 93 ILE A N 1
ATOM 768 C CA . ILE A 1 93 ? 23.741 -11.770 0.352 1.00 93.25 93 ILE A CA 1
ATOM 769 C C . ILE A 1 93 ? 23.511 -12.888 -0.675 1.00 93.25 93 ILE A C 1
ATOM 771 O O . ILE A 1 93 ? 22.659 -13.742 -0.431 1.00 93.25 93 ILE A O 1
ATOM 775 N N . ARG A 1 94 ? 24.277 -12.944 -1.775 1.00 94.25 94 ARG A N 1
ATOM 776 C CA . ARG A 1 94 ? 24.223 -14.029 -2.774 1.00 94.25 94 ARG A CA 1
ATOM 777 C C . ARG A 1 94 ? 24.493 -15.383 -2.130 1.00 94.25 94 ARG A C 1
ATOM 779 O O . ARG A 1 94 ? 23.716 -16.318 -2.319 1.00 94.25 94 ARG A O 1
ATOM 786 N N . THR A 1 95 ? 25.560 -15.479 -1.339 1.00 95.38 95 THR A N 1
ATOM 787 C CA . THR A 1 95 ? 25.956 -16.709 -0.641 1.00 95.38 95 THR A CA 1
ATOM 788 C C . THR A 1 95 ? 24.867 -17.160 0.329 1.00 95.38 95 THR A C 1
ATOM 790 O O . THR A 1 95 ? 24.445 -18.318 0.296 1.00 95.38 95 THR A O 1
ATOM 793 N N . ARG A 1 96 ? 24.341 -16.243 1.150 1.00 96.25 96 ARG A N 1
ATOM 794 C CA . ARG A 1 96 ? 23.277 -16.551 2.111 1.00 96.25 96 ARG A CA 1
ATOM 795 C C . ARG A 1 96 ? 21.964 -16.924 1.419 1.00 96.25 96 ARG A C 1
ATOM 797 O O . ARG A 1 96 ? 21.308 -17.860 1.863 1.00 96.25 96 ARG A O 1
ATOM 804 N N . TYR A 1 97 ? 21.602 -16.251 0.328 1.00 96.25 97 TYR A N 1
ATOM 805 C CA . TYR A 1 97 ? 20.403 -16.556 -0.455 1.00 96.25 97 TYR A CA 1
ATOM 806 C C . TYR A 1 97 ? 20.476 -17.928 -1.130 1.00 96.25 97 TYR A C 1
ATOM 808 O O . TYR A 1 97 ? 19.506 -18.678 -1.084 1.00 96.25 97 TYR A O 1
ATOM 816 N N . ARG A 1 98 ? 21.633 -18.288 -1.703 1.00 94.06 98 ARG A N 1
ATOM 817 C CA . ARG A 1 98 ? 21.861 -19.618 -2.290 1.00 94.06 98 ARG A CA 1
ATOM 818 C C . ARG A 1 98 ? 21.854 -20.723 -1.229 1.00 94.06 98 ARG A C 1
ATOM 820 O O . ARG A 1 98 ? 21.318 -21.794 -1.486 1.00 94.06 98 ARG A O 1
ATOM 827 N N . LYS A 1 99 ? 22.409 -20.463 -0.038 1.00 97.00 99 LYS A N 1
ATOM 828 C CA . LYS A 1 99 ? 22.484 -21.443 1.061 1.00 97.00 99 LYS A CA 1
ATOM 829 C C . LYS A 1 99 ? 21.161 -21.624 1.820 1.00 97.00 99 LYS A C 1
ATOM 831 O O . LYS A 1 99 ? 20.859 -22.733 2.245 1.00 97.00 99 LYS A O 1
ATOM 836 N N . TYR A 1 100 ? 20.382 -20.554 1.991 1.00 96.56 100 TYR A N 1
ATOM 837 C CA . TYR A 1 100 ? 19.147 -20.532 2.785 1.00 96.56 100 TYR A CA 1
ATOM 838 C C . TYR A 1 100 ? 18.014 -19.767 2.064 1.00 96.56 100 TYR A C 1
ATOM 840 O O . TYR A 1 100 ? 17.560 -18.735 2.556 1.00 96.56 100 TYR A O 1
ATOM 848 N N . PRO A 1 101 ? 17.529 -20.223 0.893 1.00 93.31 101 PRO A N 1
ATOM 849 C CA . PRO A 1 101 ? 16.578 -19.460 0.072 1.00 93.31 101 PRO A CA 1
ATOM 850 C C . PRO A 1 101 ? 15.227 -19.166 0.751 1.00 93.31 101 PRO A C 1
ATOM 852 O O . PRO A 1 101 ? 14.580 -18.163 0.429 1.00 93.31 101 PRO A O 1
ATOM 855 N N . GLU A 1 102 ? 14.797 -19.994 1.708 1.00 93.38 102 GLU A N 1
ATOM 856 C CA . GLU A 1 102 ? 13.526 -19.797 2.419 1.00 93.38 102 GLU A CA 1
ATOM 857 C C . GLU A 1 102 ? 13.568 -18.654 3.453 1.00 93.38 102 GLU A C 1
ATOM 859 O O . GLU A 1 102 ? 12.555 -17.964 3.593 1.00 93.38 102 GLU A O 1
ATOM 864 N N . ASP A 1 103 ? 14.732 -18.321 4.044 1.00 94.75 103 ASP A N 1
ATOM 865 C CA . ASP A 1 103 ? 14.934 -17.086 4.847 1.00 94.75 103 ASP A CA 1
ATOM 866 C C . ASP A 1 103 ? 14.509 -15.833 4.053 1.00 94.75 103 ASP A C 1
ATOM 868 O O . ASP A 1 103 ? 14.108 -14.802 4.597 1.00 94.75 103 ASP A O 1
ATOM 872 N N . PHE A 1 104 ? 14.593 -15.917 2.724 1.00 93.88 104 PHE A N 1
ATOM 873 C CA . PHE A 1 104 ? 14.307 -14.836 1.794 1.00 93.88 104 PHE A CA 1
ATOM 874 C C . PHE A 1 104 ? 12.898 -14.917 1.193 1.00 93.88 104 PHE A C 1
ATOM 876 O O . PHE A 1 104 ? 12.569 -14.099 0.322 1.00 93.88 104 PHE A O 1
ATOM 883 N N . TYR A 1 105 ? 12.039 -15.813 1.688 1.00 94.12 105 TYR A N 1
ATOM 884 C CA . TYR A 1 105 ? 10.641 -15.953 1.281 1.00 94.12 105 TYR A CA 1
ATOM 885 C C . TYR A 1 105 ? 10.463 -16.238 -0.223 1.00 94.12 105 TYR A C 1
ATOM 887 O O . TYR A 1 105 ? 9.557 -15.674 -0.851 1.00 94.12 105 TYR A O 1
ATOM 895 N N . ARG A 1 106 ? 11.350 -17.056 -0.812 1.00 94.06 106 ARG A N 1
ATOM 896 C CA . ARG A 1 106 ? 11.416 -17.368 -2.255 1.00 94.06 106 ARG A CA 1
ATOM 897 C C . ARG A 1 106 ? 10.054 -17.787 -2.825 1.00 94.06 106 ARG A C 1
ATOM 899 O O . ARG A 1 106 ? 9.611 -17.260 -3.846 1.00 94.06 106 ARG A O 1
ATOM 906 N N . SER A 1 107 ? 9.369 -18.668 -2.104 1.00 92.12 107 SER A N 1
ATOM 907 C CA . SER A 1 107 ? 8.061 -19.249 -2.424 1.00 92.12 107 SER A CA 1
ATOM 908 C C . SER A 1 107 ? 6.875 -18.263 -2.404 1.00 92.12 107 SER A C 1
ATOM 910 O O . SER A 1 107 ? 5.801 -18.583 -2.916 1.00 92.12 107 SER A O 1
ATOM 912 N N . LEU A 1 108 ? 7.015 -17.048 -1.851 1.00 91.19 108 LEU A N 1
ATOM 913 C CA . LEU A 1 108 ? 5.872 -16.136 -1.721 1.00 91.19 108 LEU A CA 1
ATOM 914 C C . LEU A 1 108 ? 5.449 -15.493 -3.059 1.00 91.19 108 LEU A C 1
ATOM 916 O O . LEU A 1 108 ? 6.285 -14.898 -3.746 1.00 91.19 108 LEU A O 1
ATOM 920 N N . PRO A 1 109 ? 4.136 -15.455 -3.375 1.00 90.12 109 PRO A N 1
ATOM 921 C CA . PRO A 1 109 ? 3.635 -14.819 -4.589 1.00 90.12 109 PRO A CA 1
ATOM 922 C C . PRO A 1 109 ? 3.957 -13.322 -4.701 1.00 90.12 109 PRO A C 1
ATOM 924 O O . PRO A 1 109 ? 3.730 -12.514 -3.781 1.00 90.12 109 PRO A O 1
ATOM 927 N N . PHE A 1 110 ? 4.397 -12.937 -5.891 1.00 89.94 110 PHE A N 1
ATOM 928 C CA . PHE A 1 110 ? 4.693 -11.575 -6.314 1.00 89.94 110 PHE A CA 1
ATOM 929 C C . PHE A 1 110 ? 4.045 -11.383 -7.684 1.00 89.94 110 PHE A C 1
ATOM 931 O O . PHE A 1 110 ? 4.336 -12.155 -8.568 1.00 89.94 110 PHE A O 1
ATOM 938 N N . ARG A 1 111 ? 3.151 -10.408 -7.879 1.00 86.25 111 ARG A N 1
ATOM 939 C CA . ARG A 1 111 ? 2.615 -10.103 -9.216 1.00 86.25 111 ARG A CA 1
ATOM 940 C C . ARG A 1 111 ? 3.097 -8.716 -9.594 1.00 86.25 111 ARG A C 1
ATOM 942 O O . ARG A 1 111 ? 2.690 -7.746 -8.949 1.00 86.25 111 ARG A O 1
ATOM 949 N N . GLY A 1 112 ? 3.977 -8.648 -10.579 1.00 93.00 112 GLY A N 1
ATOM 950 C CA . GLY A 1 112 ? 4.627 -7.410 -10.971 1.00 93.00 112 GLY A CA 1
ATOM 951 C C . GLY A 1 112 ? 5.447 -7.556 -12.243 1.00 93.00 112 GLY A C 1
ATOM 952 O O . GLY A 1 112 ? 5.519 -8.644 -12.815 1.00 93.00 112 GLY A O 1
ATOM 953 N N . LYS A 1 113 ? 6.054 -6.448 -12.662 1.00 95.81 113 LYS A N 1
ATOM 954 C CA . LYS A 1 113 ? 6.919 -6.364 -13.840 1.00 95.81 113 LYS A CA 1
ATOM 955 C C . LYS A 1 113 ? 8.319 -5.935 -13.429 1.00 95.81 113 LYS A C 1
ATOM 957 O O . LYS A 1 113 ? 8.452 -5.082 -12.552 1.00 95.81 113 LYS A O 1
ATOM 962 N N . ILE A 1 114 ? 9.332 -6.508 -14.065 1.00 95.88 114 ILE A N 1
ATOM 963 C CA . ILE A 1 114 ? 10.718 -6.029 -14.008 1.00 95.88 114 ILE A CA 1
ATOM 964 C C . ILE A 1 114 ? 10.965 -5.120 -15.216 1.00 95.88 114 ILE A C 1
ATOM 966 O O . ILE A 1 114 ? 10.414 -5.375 -16.287 1.00 95.88 114 ILE A O 1
ATOM 970 N N . TYR A 1 115 ? 11.770 -4.074 -15.023 1.00 95.31 115 TYR A N 1
ATOM 971 C CA . TYR A 1 115 ? 12.146 -3.095 -16.042 1.00 95.31 115 TYR A CA 1
ATOM 972 C C . TYR A 1 115 ? 13.662 -3.093 -16.213 1.00 95.31 115 TYR A C 1
ATOM 974 O O . TYR A 1 115 ? 14.411 -2.997 -15.232 1.00 95.31 115 TYR A O 1
ATOM 982 N N . CYS A 1 116 ? 14.095 -3.193 -17.466 1.00 94.25 116 CYS A N 1
ATOM 983 C CA . CYS A 1 116 ? 15.494 -3.293 -17.846 1.00 94.25 116 CYS A CA 1
ATOM 984 C C . CYS A 1 116 ? 15.833 -2.378 -19.023 1.00 94.25 116 CYS A C 1
ATOM 986 O O . CYS A 1 116 ? 14.988 -2.089 -19.872 1.00 94.25 116 CYS A O 1
ATOM 988 N N . SER A 1 117 ? 17.101 -1.982 -19.088 1.00 92.19 117 SER A N 1
ATOM 989 C CA . SER A 1 117 ? 17.742 -1.431 -20.283 1.00 92.19 117 SER A CA 1
ATOM 990 C C . SER A 1 117 ? 18.891 -2.340 -20.736 1.00 92.19 117 SER A C 1
ATOM 992 O O . SER A 1 117 ? 19.160 -3.379 -20.121 1.00 92.19 117 SER A O 1
ATOM 994 N N . GLY A 1 118 ? 19.548 -1.964 -21.835 1.00 87.19 118 GLY A N 1
ATOM 995 C CA . GLY A 1 118 ? 20.594 -2.770 -22.462 1.00 87.19 118 GLY A CA 1
ATOM 996 C C . GLY A 1 118 ? 20.043 -3.952 -23.266 1.00 87.19 118 GLY A C 1
ATOM 997 O O . GLY A 1 118 ? 18.829 -4.144 -23.387 1.00 87.19 118 GLY A O 1
ATOM 998 N N . THR A 1 119 ? 20.949 -4.736 -23.851 1.00 83.94 119 THR A N 1
ATOM 999 C CA . THR A 1 119 ? 20.599 -5.907 -24.670 1.00 83.94 119 THR A CA 1
ATOM 1000 C C . THR A 1 119 ? 20.174 -7.091 -23.794 1.00 83.94 119 THR A C 1
ATOM 1002 O O . THR A 1 119 ? 20.302 -7.065 -22.569 1.00 83.94 119 THR A O 1
ATOM 1005 N N . GLN A 1 120 ? 19.695 -8.180 -24.406 1.00 77.69 120 GLN A N 1
ATOM 1006 C CA . GLN A 1 120 ? 19.452 -9.420 -23.657 1.00 77.69 120 GLN A CA 1
ATOM 1007 C C . GLN A 1 120 ? 20.737 -10.082 -23.131 1.00 77.69 120 GLN A C 1
ATOM 1009 O O . GLN A 1 120 ? 20.652 -10.893 -22.214 1.00 77.69 120 GLN A O 1
ATOM 1014 N N . GLU A 1 121 ? 21.908 -9.734 -23.661 1.00 81.12 121 GLU A N 1
ATOM 1015 C CA . GLU A 1 121 ? 23.206 -10.230 -23.181 1.00 81.12 121 GLU A CA 1
ATOM 1016 C C . GLU A 1 121 ? 23.762 -9.333 -22.064 1.00 81.12 121 GLU A C 1
ATOM 1018 O O . GLU A 1 121 ? 24.268 -9.827 -21.058 1.00 81.12 121 GLU A O 1
ATOM 1023 N N . HIS A 1 122 ? 23.571 -8.015 -22.181 1.00 83.75 122 HIS A N 1
ATOM 1024 C CA . HIS A 1 122 ? 24.002 -7.011 -21.208 1.00 83.75 122 HIS A CA 1
ATOM 1025 C C . HIS A 1 122 ? 22.797 -6.313 -20.569 1.00 83.75 122 HIS A C 1
ATOM 1027 O O . HIS A 1 122 ? 22.522 -5.135 -20.802 1.00 83.75 122 HIS A O 1
ATOM 1033 N N . LYS A 1 123 ? 22.061 -7.083 -19.762 1.00 89.50 123 LYS A N 1
ATOM 1034 C CA . LYS A 1 123 ? 20.854 -6.637 -19.057 1.00 89.50 123 LYS A CA 1
ATOM 1035 C C . LYS A 1 123 ? 21.229 -5.711 -17.900 1.00 89.50 123 LYS A C 1
ATOM 1037 O O . LYS A 1 123 ? 21.926 -6.137 -16.983 1.00 89.50 123 LYS A O 1
ATOM 1042 N N . VAL A 1 124 ? 20.689 -4.496 -17.880 1.00 90.00 124 VAL A N 1
ATOM 1043 C CA . VAL A 1 124 ? 20.790 -3.587 -16.728 1.00 90.00 124 VAL A CA 1
ATOM 1044 C C . VAL A 1 124 ? 19.439 -3.542 -16.022 1.00 90.00 124 VAL A C 1
ATOM 1046 O O . VAL A 1 124 ? 18.428 -3.168 -16.617 1.00 90.00 124 VAL A O 1
ATOM 1049 N N . TYR A 1 125 ? 19.393 -3.949 -14.753 1.00 92.94 125 TYR A N 1
ATOM 1050 C CA . TYR A 1 125 ? 18.177 -3.875 -13.941 1.00 92.94 125 TYR A CA 1
ATOM 1051 C C . TYR A 1 125 ? 17.946 -2.449 -13.429 1.00 92.94 125 TYR A C 1
ATOM 1053 O O . TYR A 1 125 ? 18.740 -1.920 -12.653 1.00 92.94 125 TYR A O 1
ATOM 1061 N N . LEU A 1 126 ? 16.825 -1.851 -13.838 1.00 93.69 126 LEU A N 1
ATOM 1062 C CA . LEU A 1 126 ? 16.425 -0.502 -13.430 1.00 93.69 126 LEU A CA 1
ATOM 1063 C C . LEU A 1 126 ? 15.501 -0.535 -12.212 1.00 93.69 126 LEU A C 1
ATOM 1065 O O . LEU A 1 126 ? 15.541 0.351 -11.360 1.00 93.69 126 LEU A O 1
ATOM 1069 N N . GLY A 1 127 ? 14.634 -1.547 -12.129 1.00 95.25 127 GLY A N 1
ATOM 1070 C CA . GLY A 1 127 ? 13.624 -1.618 -11.085 1.00 95.25 127 GLY A CA 1
ATOM 1071 C C . GLY A 1 127 ? 12.510 -2.627 -11.340 1.00 95.25 127 GLY A C 1
ATOM 1072 O O . GLY A 1 127 ? 12.532 -3.416 -12.286 1.00 95.25 127 GLY A O 1
ATOM 1073 N N . HIS A 1 128 ? 11.500 -2.589 -10.475 1.00 96.38 128 HIS A N 1
ATOM 1074 C CA . HIS A 1 128 ? 10.275 -3.366 -10.624 1.00 96.38 128 HIS A CA 1
ATOM 1075 C C . HIS A 1 128 ? 9.044 -2.602 -10.137 1.00 96.38 128 HIS A C 1
ATOM 1077 O O . HIS A 1 128 ? 9.117 -1.768 -9.233 1.00 96.38 128 HIS A O 1
ATOM 1083 N N . SER A 1 129 ? 7.884 -2.962 -10.682 1.00 95.62 129 SER A N 1
ATOM 1084 C CA . SER A 1 129 ? 6.573 -2.528 -10.198 1.00 95.62 129 SER A CA 1
ATOM 1085 C C . SER A 1 129 ? 5.763 -3.710 -9.678 1.00 95.62 129 SER A C 1
ATOM 1087 O O . SER A 1 129 ? 5.976 -4.857 -10.077 1.00 95.62 129 SER A O 1
ATOM 1089 N N . ARG A 1 130 ? 4.836 -3.458 -8.751 1.00 92.94 130 ARG A N 1
ATOM 1090 C CA . ARG A 1 130 ? 3.990 -4.486 -8.137 1.00 92.94 130 ARG A CA 1
ATOM 1091 C C . ARG A 1 130 ? 2.632 -3.923 -7.735 1.00 92.94 130 ARG A C 1
ATOM 1093 O O . ARG A 1 130 ? 2.559 -2.877 -7.098 1.00 92.94 130 ARG A O 1
ATOM 1100 N N . ILE A 1 131 ? 1.576 -4.709 -7.947 1.00 89.62 131 ILE A N 1
ATOM 1101 C CA . ILE A 1 131 ? 0.290 -4.517 -7.264 1.00 89.62 131 ILE A CA 1
ATOM 1102 C C . ILE A 1 131 ? 0.182 -5.509 -6.093 1.00 89.62 131 ILE A C 1
ATOM 1104 O O . ILE A 1 131 ? 0.400 -6.723 -6.220 1.00 89.62 131 ILE A O 1
ATOM 1108 N N . LYS A 1 132 ? -0.144 -5.009 -4.900 1.00 88.12 132 LYS A N 1
ATOM 1109 C CA . LYS A 1 132 ? -0.437 -5.837 -3.728 1.00 88.12 132 LYS A CA 1
ATOM 1110 C C . LYS A 1 132 ? -1.790 -6.527 -3.920 1.00 88.12 132 LYS A C 1
ATOM 1112 O O . LYS A 1 132 ? -2.800 -5.891 -4.192 1.00 88.12 132 LYS A O 1
ATOM 1117 N N . ARG A 1 133 ? -1.823 -7.848 -3.710 1.00 88.12 133 ARG A N 1
ATOM 1118 C CA . ARG A 1 133 ? -3.061 -8.649 -3.737 1.00 88.12 133 ARG A CA 1
ATOM 1119 C C . ARG A 1 133 ? -4.078 -8.077 -2.743 1.00 88.12 133 ARG A C 1
ATOM 1121 O O . ARG A 1 133 ? -3.725 -7.920 -1.577 1.00 88.12 133 ARG A O 1
ATOM 1128 N N . PHE A 1 134 ? -5.326 -7.863 -3.161 1.00 86.94 134 PHE A N 1
ATOM 1129 C CA . PHE A 1 134 ? -6.368 -7.255 -2.318 1.00 86.94 134 PHE A CA 1
ATOM 1130 C C . PHE A 1 134 ? -6.602 -7.989 -0.992 1.00 86.94 134 PHE A C 1
ATOM 1132 O O . PHE A 1 134 ? -6.713 -7.332 0.034 1.00 86.94 134 PHE A O 1
ATOM 1139 N N . ARG A 1 135 ? -6.515 -9.327 -0.956 1.00 88.06 135 ARG A N 1
ATOM 1140 C CA . ARG A 1 135 ? -6.497 -10.093 0.307 1.00 88.06 135 ARG A CA 1
ATOM 1141 C C . ARG A 1 135 ? -5.418 -9.600 1.286 1.00 88.06 135 ARG A C 1
ATOM 1143 O O . ARG A 1 135 ? -5.688 -9.433 2.466 1.00 88.06 135 ARG A O 1
ATOM 1150 N N . ARG A 1 136 ? -4.207 -9.303 0.800 1.00 87.56 136 ARG A N 1
ATOM 1151 C CA . ARG A 1 136 ? -3.102 -8.780 1.624 1.00 87.56 136 ARG A CA 1
ATOM 1152 C C . ARG A 1 136 ? -3.259 -7.292 1.960 1.00 87.56 136 ARG A C 1
ATOM 1154 O O . ARG A 1 136 ? -2.685 -6.845 2.950 1.00 87.56 136 ARG A O 1
ATOM 1161 N N . VAL A 1 137 ? -3.994 -6.530 1.145 1.00 87.94 137 VAL A N 1
ATOM 1162 C CA . VAL A 1 137 ? -4.432 -5.166 1.490 1.00 87.94 137 VAL A CA 1
ATOM 1163 C C . VAL A 1 137 ? -5.400 -5.255 2.670 1.00 87.94 137 VAL A C 1
ATOM 1165 O O . VAL A 1 137 ? -5.084 -4.722 3.724 1.00 87.94 137 VAL A O 1
ATOM 1168 N N . ALA A 1 138 ? -6.475 -6.041 2.544 1.00 87.31 138 ALA A N 1
ATOM 1169 C CA . ALA A 1 138 ? -7.450 -6.292 3.603 1.00 87.31 138 ALA A CA 1
ATOM 1170 C C . ALA A 1 138 ? -6.788 -6.782 4.903 1.00 87.31 138 ALA A C 1
ATOM 1172 O O . ALA A 1 138 ? -6.970 -6.153 5.934 1.00 87.31 138 ALA A O 1
ATOM 1173 N N . GLU A 1 139 ? -5.919 -7.802 4.862 1.00 90.00 139 GLU A N 1
ATOM 1174 C CA . GLU A 1 139 ? -5.156 -8.262 6.039 1.00 90.00 139 GLU A CA 1
ATOM 1175 C C . GLU A 1 139 ? -4.343 -7.144 6.723 1.00 90.00 139 GLU A C 1
ATOM 1177 O O . GLU A 1 139 ? -4.281 -7.093 7.953 1.00 90.00 139 GLU A O 1
ATOM 1182 N N . LYS A 1 140 ? -3.690 -6.257 5.952 1.00 88.50 140 LYS A N 1
ATOM 1183 C CA . LYS A 1 140 ? -2.971 -5.094 6.505 1.00 88.50 140 LYS A CA 1
ATOM 1184 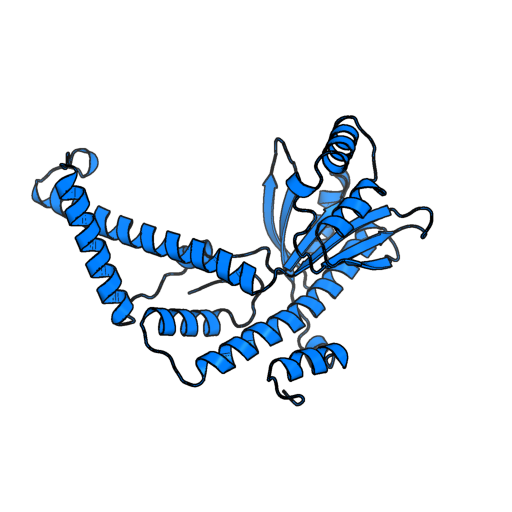C C . LYS A 1 140 ? -3.960 -4.082 7.107 1.00 88.50 140 LYS A C 1
ATOM 1186 O O . LYS A 1 140 ? -3.696 -3.575 8.194 1.00 88.50 140 LYS A O 1
ATOM 1191 N N . THR A 1 141 ? -5.076 -3.795 6.432 1.00 85.81 141 THR A N 1
ATOM 1192 C CA . THR A 1 141 ? -6.093 -2.833 6.888 1.00 85.81 141 THR A CA 1
ATOM 1193 C C . THR A 1 141 ? -6.783 -3.319 8.153 1.00 85.81 141 THR A C 1
ATOM 1195 O O . THR A 1 141 ? -6.859 -2.557 9.104 1.00 85.81 141 THR A O 1
ATOM 1198 N N . SER A 1 142 ? -7.200 -4.586 8.226 1.00 87.50 142 SER A N 1
ATOM 1199 C CA . SER A 1 142 ? -7.813 -5.176 9.421 1.00 87.50 142 SER A CA 1
ATOM 1200 C C . SER A 1 142 ? -6.908 -5.059 10.646 1.00 87.50 142 SER A C 1
ATOM 1202 O O . SER A 1 142 ? -7.387 -4.663 11.700 1.00 87.50 142 SER A O 1
ATOM 1204 N N . ARG A 1 143 ? -5.594 -5.302 10.513 1.00 89.88 143 ARG A N 1
ATOM 1205 C CA . ARG A 1 143 ? -4.640 -5.086 11.620 1.00 89.88 143 ARG A CA 1
ATOM 1206 C C . ARG A 1 143 ? -4.598 -3.625 12.073 1.00 89.88 143 ARG A C 1
ATOM 1208 O O . ARG A 1 143 ? -4.610 -3.366 13.268 1.00 89.88 143 ARG A O 1
ATOM 1215 N N . ARG A 1 144 ? -4.587 -2.671 11.135 1.00 89.25 144 ARG A N 1
ATOM 1216 C CA . ARG A 1 144 ? -4.623 -1.236 11.467 1.00 89.25 144 ARG A CA 1
ATOM 1217 C C . ARG A 1 144 ? -5.948 -0.828 12.115 1.00 89.25 144 ARG A C 1
ATOM 1219 O O . ARG A 1 144 ? -5.917 -0.130 13.115 1.00 89.25 144 ARG A O 1
ATOM 1226 N N . MET A 1 145 ? -7.082 -1.325 11.619 1.00 86.19 145 MET A N 1
ATOM 1227 C CA . MET A 1 145 ? -8.400 -1.090 12.223 1.00 86.19 145 MET A CA 1
ATOM 1228 C C . MET A 1 145 ? -8.495 -1.660 13.643 1.00 86.19 145 MET A C 1
ATOM 1230 O O . MET A 1 145 ? -9.050 -1.000 14.511 1.00 86.19 145 MET A O 1
ATOM 1234 N N . VAL A 1 146 ? -7.913 -2.836 13.911 1.00 89.12 146 VAL A N 1
ATOM 1235 C CA . VAL A 1 146 ? -7.827 -3.390 15.275 1.00 89.12 146 VAL A CA 1
ATOM 1236 C C . VAL A 1 146 ? -7.015 -2.473 16.193 1.00 89.12 146 VAL A C 1
ATOM 1238 O O . VAL A 1 146 ? -7.484 -2.168 17.286 1.00 89.12 146 VAL A O 1
ATOM 1241 N N . ASN A 1 147 ? -5.859 -1.971 15.742 1.00 90.31 147 ASN A N 1
ATOM 1242 C CA . ASN A 1 147 ? -5.079 -0.997 16.515 1.00 90.31 147 ASN A CA 1
ATOM 1243 C C . ASN A 1 147 ? -5.889 0.286 16.779 1.00 90.31 147 ASN A C 1
ATOM 1245 O O . ASN A 1 147 ? -6.008 0.696 17.924 1.00 90.31 147 ASN A O 1
ATOM 1249 N N . MET A 1 148 ? -6.537 0.857 15.756 1.00 88.69 148 MET A N 1
ATOM 1250 C CA . MET A 1 148 ? -7.390 2.049 15.893 1.00 88.69 148 MET A CA 1
ATOM 1251 C C . MET A 1 148 ? -8.535 1.857 16.901 1.00 88.69 148 MET A C 1
ATOM 1253 O O . MET A 1 148 ? -8.829 2.760 17.680 1.00 88.69 148 MET A O 1
ATOM 1257 N N . ILE A 1 149 ? -9.193 0.691 16.890 1.00 89.69 149 ILE A N 1
ATOM 1258 C CA . ILE A 1 149 ? -10.247 0.338 17.853 1.00 89.69 149 ILE A CA 1
ATOM 1259 C C . ILE A 1 149 ? -9.665 0.269 19.268 1.00 89.69 149 ILE A C 1
ATOM 1261 O O . ILE A 1 149 ? -10.230 0.840 20.198 1.00 89.69 149 ILE A O 1
ATOM 1265 N N . PHE A 1 150 ? -8.523 -0.399 19.430 1.00 92.12 150 PHE A N 1
ATOM 1266 C CA . PHE A 1 150 ? -7.835 -0.525 20.712 1.00 92.12 150 PHE A CA 1
ATOM 1267 C C . PHE A 1 150 ? -7.390 0.835 21.269 1.00 92.12 150 PHE A C 1
ATOM 1269 O O . PHE A 1 150 ? -7.618 1.120 22.444 1.00 92.12 150 PHE A O 1
ATOM 1276 N N . ASP A 1 151 ? -6.845 1.707 20.422 1.00 91.50 151 ASP A N 1
ATOM 1277 C CA . ASP A 1 151 ? -6.444 3.063 20.794 1.00 91.50 151 ASP A CA 1
ATOM 1278 C C . ASP A 1 151 ? -7.660 3.937 21.146 1.00 91.50 151 ASP A C 1
ATOM 1280 O O . ASP A 1 151 ? -7.596 4.729 22.085 1.00 91.50 151 ASP A O 1
ATOM 1284 N N . GLN A 1 152 ? -8.812 3.747 20.489 1.00 90.56 152 GLN A N 1
ATOM 1285 C CA . GLN A 1 152 ? -10.055 4.422 20.880 1.00 90.56 152 GLN A CA 1
ATOM 1286 C C . GLN A 1 152 ? -10.599 3.923 22.229 1.00 90.56 152 GLN A C 1
ATOM 1288 O O . GLN A 1 152 ? -11.085 4.722 23.031 1.00 90.56 152 GLN A O 1
ATOM 1293 N N . ILE A 1 153 ? -10.501 2.620 22.514 1.00 93.56 153 ILE A N 1
ATOM 1294 C CA . ILE A 1 153 ? -10.874 2.056 23.821 1.00 93.56 153 ILE A CA 1
ATOM 1295 C C . ILE A 1 153 ? -9.937 2.590 24.915 1.00 93.56 153 ILE A C 1
ATOM 1297 O O . ILE A 1 153 ? -10.421 2.986 25.975 1.00 93.56 153 ILE A O 1
ATOM 1301 N N . LYS A 1 154 ? -8.628 2.692 24.643 1.00 93.94 154 LYS A N 1
ATOM 1302 C CA . LYS A 1 154 ? -7.660 3.353 25.534 1.00 93.94 154 LYS A CA 1
ATOM 1303 C C . LYS A 1 154 ? -8.031 4.807 25.808 1.00 93.94 154 LYS A C 1
ATOM 1305 O O . LYS A 1 154 ? -8.219 5.140 26.969 1.00 93.94 154 LYS A O 1
ATOM 1310 N N . LYS A 1 155 ? -8.242 5.633 24.771 1.00 91.81 155 LYS A N 1
ATOM 1311 C CA . LYS A 1 155 ? -8.686 7.037 24.914 1.00 91.81 155 LYS A CA 1
ATOM 1312 C C . LYS A 1 155 ? -9.941 7.151 25.796 1.00 91.81 155 LYS A C 1
ATOM 1314 O O . LYS A 1 155 ? -10.016 8.019 26.662 1.00 91.81 155 LYS A O 1
ATOM 1319 N N . ASN A 1 156 ? -10.905 6.243 25.624 1.00 92.25 156 ASN A N 1
ATOM 1320 C CA . ASN A 1 156 ? -12.117 6.193 26.446 1.00 92.25 156 ASN A CA 1
ATOM 1321 C C . ASN A 1 156 ? -11.834 5.798 27.914 1.00 92.25 156 ASN A C 1
ATOM 1323 O O . ASN A 1 156 ? -12.469 6.343 28.813 1.00 92.25 156 ASN A O 1
ATOM 1327 N N . ALA A 1 157 ? -10.909 4.869 28.174 1.00 93.44 157 ALA A N 1
ATOM 1328 C CA . ALA A 1 157 ? -10.504 4.481 29.530 1.00 93.44 157 ALA A CA 1
ATOM 1329 C C . ALA A 1 157 ? -9.681 5.585 30.224 1.00 93.44 157 ALA A C 1
ATOM 1331 O O . ALA A 1 157 ? -9.907 5.890 31.393 1.00 93.44 157 ALA A O 1
ATOM 1332 N N . ASP A 1 158 ? -8.795 6.249 29.480 1.00 92.31 158 ASP A N 1
ATOM 1333 C CA . ASP A 1 158 ? -8.020 7.408 29.924 1.00 92.31 158 ASP A CA 1
ATOM 1334 C C . ASP A 1 158 ? -8.905 8.588 30.346 1.00 92.31 158 ASP A C 1
ATOM 1336 O O . ASP A 1 158 ? -8.544 9.314 31.275 1.00 92.31 158 ASP A O 1
ATOM 1340 N N . ALA A 1 159 ? -10.058 8.766 29.691 1.00 92.19 159 ALA A N 1
ATOM 1341 C CA . ALA A 1 159 ? -11.058 9.762 30.066 1.00 92.19 159 ALA A CA 1
ATOM 1342 C C . ALA A 1 159 ? -11.764 9.417 31.391 1.00 92.19 159 ALA A C 1
ATOM 1344 O O . ALA A 1 159 ? -11.963 10.310 32.209 1.00 92.19 159 ALA A O 1
ATOM 1345 N N . LEU A 1 160 ? -12.073 8.138 31.650 1.00 91.81 160 LEU A N 1
ATOM 1346 C CA . LEU A 1 160 ? -12.631 7.691 32.940 1.00 91.81 160 LEU A CA 1
ATOM 1347 C C . LEU A 1 160 ? -11.634 7.911 34.092 1.00 91.81 160 LEU A C 1
ATOM 1349 O O . LEU A 1 160 ? -12.018 8.339 35.180 1.00 91.81 160 LEU A O 1
ATOM 1353 N N . ALA A 1 161 ? -10.344 7.664 33.846 1.00 91.94 161 ALA A N 1
ATOM 1354 C CA . ALA A 1 161 ? -9.289 7.964 34.810 1.00 91.94 161 ALA A CA 1
ATOM 1355 C C . ALA A 1 161 ? -9.169 9.478 35.074 1.00 91.94 161 ALA A C 1
ATOM 1357 O O . ALA A 1 161 ? -9.076 9.888 36.229 1.00 91.94 161 ALA A O 1
ATOM 1358 N N . ALA A 1 162 ? -9.229 10.317 34.032 1.00 92.75 162 ALA A N 1
ATOM 1359 C CA . ALA A 1 162 ? -9.208 11.776 34.175 1.00 92.75 162 ALA A CA 1
ATOM 1360 C C . ALA A 1 162 ? -10.426 12.313 34.955 1.00 92.75 162 ALA A C 1
ATOM 1362 O O . ALA A 1 162 ? -10.267 13.145 35.846 1.00 92.75 162 ALA A O 1
ATOM 1363 N N . GLU A 1 163 ? -11.627 11.796 34.675 1.00 92.56 163 GLU A N 1
ATOM 1364 C CA . GLU A 1 163 ? -12.853 12.125 35.414 1.00 92.56 163 GLU A CA 1
ATOM 1365 C C . GLU A 1 163 ? -12.707 11.782 36.905 1.00 92.56 163 GLU A C 1
ATOM 1367 O O . GLU A 1 163 ? -13.006 12.606 37.770 1.00 92.56 163 GLU A O 1
ATOM 1372 N N . ARG A 1 164 ? -12.154 10.603 37.223 1.00 91.62 164 ARG A N 1
ATOM 1373 C CA . ARG A 1 164 ? -11.887 10.186 38.606 1.00 91.62 164 ARG A CA 1
ATOM 1374 C C . ARG A 1 164 ? -10.821 11.040 39.304 1.00 91.62 164 ARG A C 1
ATOM 1376 O O . ARG A 1 164 ? -10.976 11.309 40.491 1.00 91.62 164 ARG A O 1
ATOM 1383 N N . ALA A 1 165 ? -9.765 11.467 38.611 1.00 93.44 165 ALA A N 1
ATOM 1384 C CA . ALA A 1 165 ? -8.780 12.400 39.172 1.00 93.44 165 ALA A CA 1
ATOM 1385 C C . ALA A 1 165 ? -9.431 13.747 39.526 1.00 93.44 165 ALA A C 1
ATOM 1387 O O . ALA A 1 165 ? -9.288 14.231 40.647 1.00 93.44 165 ALA A O 1
ATOM 1388 N N . SER A 1 166 ? -10.253 14.277 38.614 1.00 94.06 166 SER A N 1
ATOM 1389 C CA . SER A 1 166 ? -11.018 15.509 38.827 1.00 94.06 166 SER A CA 1
ATOM 1390 C C . SER A 1 166 ? -11.989 15.405 40.011 1.00 94.06 166 SER A C 1
ATOM 1392 O O . SER A 1 166 ? -12.037 16.323 40.827 1.00 94.06 166 SER A O 1
ATOM 1394 N N . GLN A 1 167 ? -12.692 14.277 40.176 1.00 93.56 167 GLN A N 1
ATOM 1395 C CA . GLN A 1 167 ? -13.557 14.015 41.341 1.00 93.56 167 GLN A CA 1
ATOM 1396 C C . GLN A 1 167 ? -12.793 13.961 42.677 1.00 93.56 167 GLN A C 1
ATOM 1398 O O . GLN A 1 167 ? -13.379 14.222 43.724 1.00 93.56 167 GLN A O 1
ATOM 1403 N N . LEU A 1 168 ? -11.501 13.622 42.649 1.00 93.38 168 LEU A N 1
ATOM 1404 C CA . LEU A 1 168 ? -10.615 13.604 43.817 1.00 93.38 168 LEU A CA 1
ATOM 1405 C C . LEU A 1 168 ? -9.865 14.933 44.027 1.00 93.38 168 LEU A C 1
ATOM 1407 O O . LEU A 1 168 ? -9.142 15.063 45.011 1.00 93.38 168 LEU A O 1
ATOM 1411 N N . GLY A 1 169 ? -10.025 15.910 43.128 1.00 95.06 169 GLY A N 1
ATOM 1412 C CA . GLY A 1 169 ? -9.338 17.202 43.194 1.00 95.06 169 GLY A CA 1
ATOM 1413 C C . GLY A 1 169 ? -7.833 17.147 42.903 1.00 95.06 169 GLY A C 1
ATOM 1414 O O . GLY A 1 169 ? -7.129 18.087 43.262 1.00 95.06 169 GLY A O 1
ATOM 1415 N N . ILE A 1 170 ? -7.338 16.076 42.269 1.00 94.88 170 ILE A N 1
ATOM 1416 C CA . ILE A 1 170 ? -5.908 15.870 41.973 1.00 94.88 170 ILE A CA 1
ATOM 1417 C C . ILE A 1 170 ? -5.627 15.859 40.458 1.00 94.88 170 ILE A C 1
ATOM 1419 O O . ILE A 1 170 ? -6.523 15.531 39.672 1.00 94.88 170 ILE A O 1
ATOM 1423 N N . PRO A 1 171 ? -4.390 16.166 40.020 1.00 93.06 171 PRO A N 1
ATOM 1424 C CA . PRO A 1 171 ? -3.941 15.916 38.650 1.00 93.06 171 PRO A CA 1
ATOM 1425 C C . PRO A 1 171 ? -4.064 14.435 38.261 1.00 93.06 171 PRO A C 1
ATOM 1427 O O . PRO A 1 171 ? -3.952 13.540 39.103 1.00 93.06 171 PRO A O 1
ATOM 1430 N N . LYS A 1 172 ? -4.247 14.143 36.966 1.00 91.50 172 LYS A N 1
ATOM 1431 C CA . LYS A 1 172 ? -4.327 12.751 36.477 1.00 91.50 172 LYS A CA 1
ATOM 1432 C C . LYS A 1 172 ? -3.006 12.010 36.705 1.00 91.50 172 LYS A C 1
ATOM 1434 O O . LYS A 1 172 ? -2.999 10.811 36.966 1.00 91.50 172 LYS A O 1
ATOM 1439 N N . GLU A 1 173 ? -1.904 12.734 36.617 1.00 93.19 173 GLU A N 1
ATOM 1440 C CA . GLU A 1 173 ? -0.529 12.262 36.742 1.00 93.19 173 GLU A CA 1
ATOM 1441 C C . GLU A 1 173 ? -0.233 11.735 38.158 1.00 93.19 173 GLU A C 1
ATOM 1443 O O . GLU A 1 173 ? 0.599 10.847 38.325 1.00 93.19 173 GLU A O 1
ATOM 1448 N N . GLU A 1 174 ? -0.967 12.222 39.164 1.00 91.81 174 GLU A N 1
ATOM 1449 C CA . GLU A 1 174 ? -0.877 11.801 40.569 1.00 91.81 174 GLU A CA 1
ATOM 1450 C C . GLU A 1 174 ? -1.846 10.646 40.914 1.00 91.81 174 GLU A C 1
ATOM 1452 O O . GLU A 1 174 ? -1.815 10.095 42.018 1.00 91.81 174 GLU A O 1
ATOM 1457 N N . LEU A 1 175 ? -2.708 10.229 39.975 1.00 91.44 175 LEU A N 1
ATOM 1458 C CA . LEU A 1 175 ? -3.763 9.239 40.204 1.00 91.44 175 LEU A CA 1
ATOM 1459 C C . LEU A 1 175 ? -3.239 7.791 40.247 1.00 91.44 175 LEU A C 1
ATOM 1461 O O . LEU A 1 175 ? -3.401 7.003 39.305 1.00 91.44 175 LEU A O 1
ATOM 1465 N N . ILE A 1 176 ? -2.708 7.378 41.397 1.00 91.12 176 ILE A N 1
ATOM 1466 C CA . ILE A 1 176 ? -2.349 5.975 41.636 1.00 91.12 176 ILE A CA 1
ATOM 1467 C C . ILE A 1 176 ? -3.619 5.106 41.635 1.00 91.12 176 ILE A C 1
ATOM 1469 O O . ILE A 1 176 ? -4.489 5.212 42.499 1.00 91.12 176 ILE A O 1
ATOM 1473 N N . THR A 1 177 ? -3.731 4.220 40.642 1.00 88.12 177 THR A N 1
ATOM 1474 C CA . THR A 1 177 ? -4.908 3.360 40.439 1.00 88.12 177 THR A CA 1
ATOM 1475 C C . THR A 1 177 ? -4.535 1.880 40.566 1.00 88.12 177 THR A C 1
ATOM 1477 O O . THR A 1 177 ? -3.708 1.416 39.779 1.00 88.12 177 THR A O 1
ATOM 1480 N N . PRO A 1 178 ? -5.171 1.098 41.464 1.00 92.38 178 PRO A N 1
ATOM 1481 C CA . PRO A 1 178 ? -4.972 -0.351 41.542 1.00 92.38 178 PRO A CA 1
ATOM 1482 C C . PRO A 1 178 ? -5.281 -1.060 40.216 1.00 92.38 178 PRO A C 1
ATOM 1484 O O . PRO A 1 178 ? -6.265 -0.728 39.552 1.00 92.38 178 PRO A O 1
ATOM 1487 N N . LEU A 1 179 ? -4.487 -2.073 39.855 1.00 93.00 179 LEU A N 1
ATOM 1488 C CA . LEU A 1 179 ? -4.580 -2.765 38.559 1.00 93.00 179 LEU A CA 1
ATOM 1489 C C . LEU A 1 179 ? -5.989 -3.309 38.257 1.00 93.00 179 LEU A C 1
ATOM 1491 O O . LEU A 1 179 ? -6.471 -3.177 37.135 1.00 93.00 179 LEU A O 1
ATOM 1495 N N . GLU A 1 180 ? -6.683 -3.854 39.259 1.00 93.50 180 GLU A N 1
ATOM 1496 C CA . GLU A 1 180 ? -8.064 -4.333 39.103 1.00 93.50 180 GLU A CA 1
ATOM 1497 C C . GLU A 1 180 ? -9.044 -3.218 38.723 1.00 93.50 180 GLU A C 1
ATOM 1499 O O . GLU A 1 180 ? -9.939 -3.429 37.904 1.00 93.50 180 GLU A O 1
ATOM 1504 N N . LYS A 1 181 ? -8.846 -2.001 39.239 1.00 90.38 181 LYS A N 1
ATOM 1505 C CA . LYS A 1 181 ? -9.683 -0.853 38.882 1.00 90.38 181 LYS A CA 1
ATOM 1506 C C . LYS A 1 181 ? -9.381 -0.363 37.462 1.00 90.38 181 LYS A C 1
ATOM 1508 O O . LYS A 1 181 ? -10.321 -0.110 36.715 1.00 90.38 181 LYS A O 1
ATOM 1513 N N . GLN A 1 182 ? -8.110 -0.365 37.044 1.00 91.56 182 GLN A N 1
ATOM 1514 C CA . GLN A 1 182 ? -7.731 -0.093 35.645 1.00 91.56 182 GLN A CA 1
ATOM 1515 C C . GLN A 1 182 ? -8.376 -1.105 34.678 1.00 91.56 182 GLN A C 1
ATOM 1517 O O . GLN A 1 182 ? -8.923 -0.725 33.643 1.00 91.56 182 GLN A O 1
ATOM 1522 N N . ARG A 1 183 ? -8.370 -2.401 35.031 1.00 93.69 183 ARG A N 1
ATOM 1523 C CA . ARG A 1 183 ? -9.021 -3.477 34.257 1.00 93.69 183 ARG A CA 1
ATOM 1524 C C . ARG A 1 183 ? -10.532 -3.263 34.139 1.00 93.69 183 ARG A C 1
ATOM 1526 O O . ARG A 1 183 ? -11.088 -3.418 33.052 1.00 93.69 183 ARG A O 1
ATOM 1533 N N . GLN A 1 184 ? -11.197 -2.876 35.229 1.00 93.00 184 GLN A N 1
ATOM 1534 C CA . GLN A 1 184 ? -12.632 -2.569 35.236 1.00 93.00 184 GLN A CA 1
ATOM 1535 C C . GLN A 1 184 ? -12.976 -1.340 34.379 1.00 93.00 184 GLN A C 1
ATOM 1537 O O . GLN A 1 184 ? -13.948 -1.385 33.621 1.00 93.00 184 GLN A O 1
ATOM 1542 N N . GLU A 1 185 ? -12.174 -0.273 34.460 1.00 92.62 185 GLU A N 1
ATOM 1543 C CA . GLU A 1 185 ? -12.319 0.947 33.653 1.00 92.62 185 GLU A CA 1
ATOM 1544 C C . GLU A 1 185 ? -12.132 0.645 32.157 1.00 92.62 185 GLU A C 1
ATOM 1546 O O . GLU A 1 185 ? -12.983 1.013 31.344 1.00 92.62 185 GLU A O 1
ATOM 1551 N N . PHE A 1 186 ? -11.107 -0.133 31.792 1.00 95.06 186 PHE A N 1
ATOM 1552 C CA . PHE A 1 186 ? -10.887 -0.581 30.413 1.00 95.06 186 PHE A CA 1
ATOM 1553 C C . PHE A 1 186 ? -12.047 -1.444 29.886 1.00 95.06 186 PHE A C 1
ATOM 1555 O O . PHE A 1 186 ? -12.588 -1.171 28.815 1.00 95.06 186 PHE A O 1
ATOM 1562 N N . ALA A 1 187 ? -12.510 -2.433 30.660 1.00 95.44 187 ALA A N 1
ATOM 1563 C CA . ALA A 1 187 ? -13.656 -3.265 30.284 1.00 95.44 187 ALA A CA 1
ATOM 1564 C C . ALA A 1 187 ? -14.969 -2.459 30.182 1.00 95.44 187 ALA A C 1
ATOM 1566 O O . ALA A 1 187 ? -15.866 -2.797 29.405 1.00 95.44 187 ALA A O 1
ATOM 1567 N N . HIS A 1 188 ? -15.122 -1.376 30.953 1.00 94.69 188 HIS A N 1
ATOM 1568 C CA . HIS A 1 188 ? -16.241 -0.447 30.790 1.00 94.69 188 HIS A CA 1
ATOM 1569 C C . HIS A 1 188 ? -16.124 0.354 29.483 1.00 94.69 188 HIS A C 1
ATOM 1571 O O . HIS A 1 188 ? -17.099 0.429 28.729 1.00 94.69 188 HIS A O 1
ATOM 1577 N N . ALA A 1 189 ? -14.942 0.899 29.186 1.00 95.69 189 ALA A N 1
ATOM 1578 C CA . ALA A 1 189 ? -14.658 1.622 27.949 1.00 95.69 189 ALA A CA 1
ATOM 1579 C C . ALA A 1 189 ? -14.888 0.754 26.696 1.00 95.69 189 ALA A C 1
ATOM 1581 O O . ALA A 1 189 ? -15.527 1.209 25.743 1.00 95.69 189 ALA A O 1
ATOM 1582 N N . GLU A 1 190 ? -14.463 -0.512 26.726 1.00 96.44 190 GLU A N 1
ATOM 1583 C CA . GLU A 1 190 ? -14.707 -1.497 25.667 1.00 96.44 190 GLU A CA 1
ATOM 1584 C C . GLU A 1 190 ? -16.207 -1.758 25.466 1.00 96.44 190 GLU A C 1
ATOM 1586 O O . GLU A 1 190 ? -16.717 -1.624 24.352 1.00 96.44 190 GLU A O 1
ATOM 1591 N N . ARG A 1 191 ? -16.960 -2.050 26.538 1.00 95.62 191 ARG A N 1
ATOM 1592 C CA . ARG A 1 191 ? -18.422 -2.244 26.452 1.00 95.62 191 ARG A CA 1
ATOM 1593 C C . ARG A 1 191 ? -19.140 -1.015 25.887 1.00 95.62 191 ARG A C 1
ATOM 1595 O O . ARG A 1 191 ? -20.081 -1.166 25.104 1.00 95.62 191 ARG A O 1
ATOM 1602 N N . ARG A 1 192 ? -18.702 0.197 26.252 1.00 93.56 192 ARG A N 1
ATOM 1603 C CA . ARG A 1 192 ? -19.236 1.460 25.712 1.00 93.56 192 ARG A CA 1
ATOM 1604 C C . ARG A 1 192 ? -18.944 1.594 24.215 1.00 93.56 192 ARG A C 1
ATOM 1606 O O . ARG A 1 192 ? -19.867 1.907 23.463 1.00 93.56 192 ARG A O 1
ATOM 1613 N N . PHE A 1 193 ? -17.721 1.288 23.782 1.00 93.81 193 PHE A N 1
ATOM 1614 C CA . PHE A 1 193 ? -17.335 1.287 22.368 1.00 93.81 193 PHE A CA 1
ATOM 1615 C C . PHE A 1 193 ? -18.140 0.261 21.553 1.00 93.81 193 PHE A C 1
ATOM 1617 O O . PHE A 1 193 ? -18.757 0.611 20.550 1.00 93.81 193 PHE A O 1
ATOM 1624 N N . LEU A 1 194 ? -18.240 -0.989 22.019 1.00 92.75 194 LEU A N 1
ATOM 1625 C CA . LEU A 1 194 ? -19.025 -2.037 21.353 1.00 92.75 194 LEU A CA 1
ATOM 1626 C C . LEU A 1 194 ? -20.513 -1.661 21.230 1.00 92.75 194 LEU A C 1
ATOM 1628 O O . LEU A 1 194 ? -21.147 -1.967 20.220 1.00 92.75 194 LEU A O 1
ATOM 1632 N N . LYS A 1 195 ? -21.074 -0.959 22.225 1.00 93.19 195 LYS A N 1
ATOM 1633 C CA . LYS A 1 195 ? -22.448 -0.431 22.175 1.00 93.19 195 LYS A CA 1
ATOM 1634 C C . LYS A 1 195 ? -22.611 0.689 21.141 1.00 93.19 195 LYS A C 1
ATOM 1636 O O . LYS A 1 195 ? -23.657 0.742 20.500 1.00 93.19 195 LYS A O 1
ATOM 1641 N N . GLN A 1 196 ? -21.615 1.561 20.963 1.00 92.44 196 GLN A N 1
ATOM 1642 C CA . GLN A 1 196 ? -21.611 2.566 19.889 1.00 92.44 196 GLN A CA 1
ATOM 1643 C C . GLN A 1 196 ? -21.513 1.896 18.514 1.00 92.44 196 GLN A C 1
ATOM 1645 O O . GLN A 1 196 ? -22.298 2.215 17.622 1.00 92.44 196 GLN A O 1
ATOM 1650 N N . LEU A 1 197 ? -20.613 0.918 18.369 1.00 91.81 197 LEU A N 1
ATOM 1651 C CA . LEU A 1 197 ? -20.385 0.202 17.118 1.00 91.81 197 LEU A CA 1
ATOM 1652 C C . LEU A 1 197 ? -21.643 -0.537 16.641 1.00 91.81 197 LEU A C 1
ATOM 1654 O O . LEU A 1 197 ? -22.088 -0.315 15.521 1.00 91.81 197 LEU A O 1
ATOM 1658 N N . ARG A 1 198 ? -22.286 -1.328 17.513 1.00 91.56 198 ARG A N 1
ATOM 1659 C CA . ARG A 1 198 ? -23.551 -2.034 17.210 1.00 91.56 198 ARG A CA 1
ATOM 1660 C C . ARG A 1 198 ? -24.724 -1.108 16.873 1.00 91.56 198 ARG A C 1
ATOM 1662 O O . ARG A 1 198 ? -25.699 -1.559 16.291 1.00 91.56 198 ARG A O 1
ATOM 1669 N N . LYS A 1 199 ? -24.663 0.165 17.272 1.00 92.94 199 LYS A N 1
ATOM 1670 C CA . LYS A 1 199 ? -25.671 1.182 16.937 1.00 92.94 199 LYS A CA 1
ATOM 1671 C C . LYS A 1 199 ? -25.347 1.961 15.655 1.00 92.94 199 LYS A C 1
ATOM 1673 O O . LYS A 1 199 ? -26.063 2.905 15.345 1.00 92.94 199 LYS A O 1
ATOM 1678 N N . GLY A 1 200 ? -24.249 1.643 14.964 1.00 90.38 200 GLY A N 1
ATOM 1679 C CA . GLY A 1 200 ? -23.763 2.435 13.829 1.00 90.38 200 GLY A CA 1
ATOM 1680 C C . GLY A 1 200 ? -23.289 3.845 14.213 1.00 90.38 200 GLY A C 1
ATOM 1681 O O . GLY A 1 200 ? -23.119 4.686 13.341 1.00 90.38 200 GLY A O 1
ATOM 1682 N N . MET A 1 201 ? -23.071 4.120 15.506 1.00 90.88 201 MET A N 1
ATOM 1683 C CA . MET A 1 201 ? -22.655 5.439 16.014 1.00 90.88 201 MET A CA 1
ATOM 1684 C C . MET A 1 201 ? -21.135 5.651 15.981 1.00 90.88 201 MET A C 1
ATOM 1686 O O . MET A 1 201 ? -20.658 6.724 16.342 1.00 90.88 201 MET A O 1
ATOM 1690 N N . PHE A 1 202 ? -20.364 4.627 15.612 1.00 89.00 202 PHE A N 1
ATOM 1691 C CA . PHE A 1 202 ? -18.927 4.761 15.402 1.00 89.00 202 PHE A CA 1
ATOM 1692 C C . PHE A 1 202 ? -18.658 5.262 13.979 1.00 89.00 202 PHE A C 1
ATOM 1694 O O . PHE A 1 202 ? -18.686 4.478 13.031 1.00 89.00 202 PHE A O 1
ATOM 1701 N N . ASP A 1 203 ? -18.358 6.555 13.849 1.00 87.25 203 ASP A N 1
ATOM 1702 C CA . ASP A 1 203 ? -17.714 7.105 12.657 1.00 87.25 203 ASP A CA 1
ATOM 1703 C C . ASP A 1 203 ? -16.273 7.514 13.009 1.00 87.25 203 ASP A C 1
ATOM 1705 O O . ASP A 1 203 ? -16.089 8.431 13.812 1.00 87.25 203 ASP A O 1
ATOM 1709 N N . PRO A 1 204 ? -15.239 6.840 12.473 1.00 85.75 204 PRO A N 1
ATOM 1710 C CA . PRO A 1 204 ? -13.862 7.252 12.685 1.00 85.75 204 PRO A CA 1
ATOM 1711 C C . PRO A 1 204 ? -13.585 8.557 11.935 1.00 85.75 204 PRO A C 1
ATOM 1713 O O . PRO A 1 204 ? -13.909 8.687 10.746 1.00 85.75 204 PRO A O 1
ATOM 1716 N N . ASP A 1 205 ? -12.925 9.488 12.624 1.00 85.31 205 ASP A N 1
ATOM 1717 C CA . ASP A 1 205 ? -12.509 10.797 12.114 1.00 85.31 205 ASP A CA 1
ATOM 1718 C C . ASP A 1 205 ? -11.522 10.699 10.925 1.00 85.31 205 ASP A C 1
ATOM 1720 O O . ASP A 1 205 ? -11.362 9.651 10.287 1.00 85.31 205 ASP A O 1
ATOM 1724 N N . GLU A 1 206 ? -10.905 11.807 10.516 1.00 81.62 206 GLU A N 1
ATOM 1725 C CA . GLU A 1 206 ? -9.909 11.770 9.440 1.00 81.62 206 GLU A CA 1
ATOM 1726 C C . GLU A 1 206 ? -8.535 11.259 9.898 1.00 81.62 206 GLU A C 1
ATOM 1728 O O . GLU A 1 206 ? -7.872 10.565 9.128 1.00 81.62 206 GLU A O 1
ATOM 1733 N N . GLU A 1 207 ? -8.115 11.524 11.135 1.00 82.88 207 GLU A N 1
ATOM 1734 C CA . GLU A 1 207 ? -6.798 11.159 11.675 1.00 82.88 207 GLU A CA 1
ATOM 1735 C C . GLU A 1 207 ? -6.669 9.642 11.865 1.00 82.88 207 GLU A C 1
ATOM 1737 O O . GLU A 1 207 ? -5.792 9.013 11.260 1.00 82.88 207 GLU A O 1
ATOM 1742 N N . MET A 1 208 ? -7.616 9.036 12.596 1.00 80.56 208 MET A N 1
ATOM 1743 C CA . MET A 1 208 ? -7.760 7.584 12.774 1.00 80.56 208 MET A CA 1
ATOM 1744 C C . MET A 1 208 ? -7.642 6.855 11.433 1.00 80.56 208 MET A C 1
ATOM 1746 O O . MET A 1 208 ? -7.073 5.776 11.301 1.00 80.56 208 MET A O 1
ATOM 1750 N N . VAL A 1 209 ? -8.173 7.476 10.399 1.00 79.00 209 VAL A N 1
ATOM 1751 C CA . VAL A 1 209 ? -8.336 6.934 9.057 1.00 79.00 209 VAL A CA 1
ATOM 1752 C C . VAL A 1 209 ? -7.130 7.140 8.171 1.00 79.00 209 VAL A C 1
ATOM 1754 O O . VAL A 1 209 ? -6.848 6.314 7.297 1.00 79.00 209 VAL A O 1
ATOM 1757 N N . ASN A 1 210 ? -6.403 8.217 8.415 1.00 78.56 210 ASN A N 1
ATOM 1758 C CA . ASN A 1 210 ? -5.109 8.440 7.821 1.00 78.56 210 ASN A CA 1
ATOM 1759 C C . ASN A 1 210 ? -4.098 7.438 8.404 1.00 78.56 210 ASN A C 1
ATOM 1761 O O . ASN A 1 210 ? -3.321 6.869 7.639 1.00 78.56 210 ASN A O 1
ATOM 1765 N N . SER A 1 211 ? -4.227 7.055 9.681 1.00 79.06 211 SER A N 1
ATOM 1766 C CA . SER A 1 211 ? -3.461 5.936 10.260 1.00 79.06 211 SER A CA 1
ATOM 1767 C C . SER A 1 211 ? -3.720 4.590 9.551 1.00 79.06 211 SER A C 1
ATOM 1769 O O . SER A 1 211 ? -2.817 3.759 9.429 1.00 79.06 211 SER A O 1
ATOM 1771 N N . ALA A 1 212 ? -4.912 4.377 8.978 1.00 78.12 212 ALA A N 1
ATOM 1772 C CA . ALA A 1 212 ? -5.253 3.164 8.226 1.00 78.12 212 ALA A CA 1
ATOM 1773 C C . ALA A 1 212 ? -4.594 3.073 6.827 1.00 78.12 212 ALA A C 1
ATOM 1775 O O . ALA A 1 212 ? -4.713 2.034 6.168 1.00 78.12 212 ALA A O 1
ATOM 1776 N N . ARG A 1 213 ? -3.904 4.128 6.356 1.00 79.12 213 ARG A N 1
ATOM 1777 C CA . ARG A 1 213 ? -3.462 4.276 4.955 1.00 79.12 213 ARG A CA 1
ATOM 1778 C C . ARG A 1 213 ? -2.419 3.263 4.488 1.00 79.12 213 ARG A C 1
ATOM 1780 O O . ARG A 1 213 ? -1.278 3.236 4.947 1.00 79.12 213 ARG A O 1
ATOM 1787 N N . ILE A 1 214 ? -2.781 2.471 3.480 1.00 82.75 214 ILE A N 1
ATOM 1788 C CA . ILE A 1 214 ? -1.847 1.588 2.771 1.00 82.75 214 ILE A CA 1
ATOM 1789 C C . ILE A 1 214 ? -1.413 2.275 1.479 1.00 82.75 214 ILE A C 1
ATOM 1791 O O . ILE A 1 214 ? -2.101 2.183 0.466 1.00 82.75 214 ILE A O 1
ATOM 1795 N N . HIS A 1 215 ? -0.255 2.927 1.534 1.00 82.19 215 HIS A N 1
ATOM 1796 C CA . HIS A 1 215 ? 0.357 3.611 0.391 1.00 82.19 215 HIS A CA 1
ATOM 1797 C C . HIS A 1 215 ? 0.948 2.620 -0.622 1.00 82.19 215 HIS A C 1
ATOM 1799 O O . HIS A 1 215 ? 0.881 2.837 -1.823 1.00 82.19 215 HIS A O 1
ATOM 1805 N N . ASP A 1 216 ? 1.432 1.465 -0.154 1.00 85.31 216 ASP A N 1
ATOM 1806 C CA . ASP A 1 216 ? 2.102 0.454 -0.978 1.00 85.31 216 ASP A CA 1
ATOM 1807 C C . ASP A 1 216 ? 1.131 -0.523 -1.693 1.00 85.31 216 ASP A C 1
ATOM 1809 O O . ASP A 1 216 ? 1.421 -1.720 -1.807 1.00 85.31 216 ASP A O 1
ATOM 1813 N N . VAL A 1 217 ? -0.057 -0.076 -2.127 1.00 89.12 217 VAL A N 1
ATOM 1814 C CA . VAL A 1 217 ? -1.001 -0.924 -2.897 1.00 89.12 217 VAL A CA 1
ATOM 1815 C C . VAL A 1 217 ? -0.512 -1.104 -4.332 1.00 89.12 217 VAL A C 1
ATOM 1817 O O . VAL A 1 217 ? -0.298 -2.247 -4.735 1.00 89.12 217 VAL A O 1
ATOM 1820 N N . ALA A 1 218 ? -0.284 -0.016 -5.066 1.00 89.62 218 ALA A N 1
ATOM 1821 C CA . ALA A 1 218 ? 0.639 -0.001 -6.195 1.00 89.62 218 ALA A CA 1
ATOM 1822 C C . ALA A 1 218 ? 1.999 0.479 -5.676 1.00 89.62 218 ALA A C 1
ATOM 1824 O O . ALA A 1 218 ? 2.065 1.451 -4.930 1.00 89.62 218 ALA A O 1
ATOM 1825 N N . GLY A 1 219 ? 3.075 -0.225 -6.013 1.00 92.12 219 GLY A N 1
ATOM 1826 C CA . GLY A 1 219 ? 4.419 0.123 -5.566 1.00 92.12 219 GLY A CA 1
ATOM 1827 C C . GLY A 1 219 ? 5.436 -0.055 -6.678 1.00 92.12 219 GLY A C 1
ATOM 1828 O O . GLY A 1 219 ? 5.351 -1.008 -7.454 1.00 92.12 219 GLY A O 1
ATOM 1829 N N . VAL A 1 220 ? 6.407 0.850 -6.719 1.00 94.56 220 VAL A N 1
ATOM 1830 C CA . VAL A 1 220 ? 7.564 0.801 -7.614 1.00 94.56 220 VAL A CA 1
ATOM 1831 C C . VAL A 1 220 ? 8.820 0.843 -6.756 1.00 94.56 220 VAL A C 1
ATOM 1833 O O . VAL A 1 220 ? 8.857 1.534 -5.740 1.00 94.56 220 VAL A O 1
ATOM 1836 N N . LYS A 1 221 ? 9.843 0.090 -7.151 1.00 95.06 221 LYS A N 1
ATOM 1837 C CA . LYS A 1 221 ? 11.208 0.260 -6.658 1.00 95.06 221 LYS A CA 1
ATOM 1838 C C . LYS A 1 221 ? 12.118 0.448 -7.856 1.00 95.06 221 LYS A C 1
ATOM 1840 O O . LYS A 1 221 ? 12.143 -0.413 -8.731 1.00 95.06 221 LYS A O 1
ATOM 1845 N N . ALA A 1 222 ? 12.839 1.559 -7.874 1.00 94.06 222 ALA A N 1
ATOM 1846 C CA . ALA A 1 222 ? 13.868 1.870 -8.853 1.00 94.06 222 ALA A CA 1
ATOM 1847 C C . ALA A 1 222 ? 15.234 1.896 -8.159 1.00 94.06 222 ALA A C 1
ATOM 1849 O O . ALA A 1 222 ? 15.313 2.213 -6.972 1.00 94.06 222 ALA A O 1
ATOM 1850 N N . ILE A 1 223 ? 16.291 1.561 -8.895 1.00 89.75 223 ILE A N 1
ATOM 1851 C CA . ILE A 1 223 ? 17.667 1.873 -8.514 1.00 89.75 223 ILE A CA 1
ATOM 1852 C C . ILE A 1 223 ? 18.040 3.176 -9.219 1.00 89.75 223 ILE A C 1
ATOM 1854 O O . ILE A 1 223 ? 17.817 3.329 -10.419 1.00 89.75 223 ILE A O 1
ATOM 1858 N N . ILE A 1 224 ? 18.581 4.119 -8.458 1.00 89.69 224 ILE A N 1
ATOM 1859 C CA . ILE A 1 224 ? 19.044 5.416 -8.938 1.00 89.69 224 ILE A CA 1
ATOM 1860 C C . ILE A 1 224 ? 20.298 5.796 -8.150 1.00 89.69 224 ILE A C 1
ATOM 1862 O O . ILE A 1 224 ? 20.406 5.478 -6.968 1.00 89.69 224 ILE A O 1
ATOM 1866 N N . GLU A 1 225 ? 21.251 6.445 -8.807 1.00 88.12 225 GLU A N 1
ATOM 1867 C CA . GLU A 1 225 ? 22.415 7.037 -8.147 1.00 88.12 225 GLU A CA 1
ATOM 1868 C C . GLU A 1 225 ? 21.991 8.305 -7.396 1.00 88.12 225 GLU A C 1
ATOM 1870 O O . GLU A 1 225 ? 21.218 9.104 -7.931 1.00 88.12 225 GLU A O 1
ATOM 1875 N N . ASP A 1 226 ? 22.530 8.544 -6.198 1.00 87.44 226 ASP A N 1
ATOM 1876 C CA . ASP A 1 226 ? 22.145 9.686 -5.351 1.00 87.44 226 ASP A CA 1
ATOM 1877 C C . ASP A 1 226 ? 22.226 11.038 -6.081 1.00 87.44 226 ASP A C 1
ATOM 1879 O O . ASP A 1 226 ? 21.354 11.895 -5.930 1.00 87.44 226 ASP A O 1
ATOM 1883 N N . VAL A 1 227 ? 23.230 11.204 -6.950 1.00 89.38 227 VAL A N 1
ATOM 1884 C CA . VAL A 1 227 ? 23.434 12.410 -7.772 1.00 89.38 227 VAL A CA 1
ATOM 1885 C C . VAL A 1 227 ? 22.305 12.664 -8.781 1.00 89.38 227 VAL A C 1
ATOM 1887 O O . VAL A 1 227 ? 22.085 13.807 -9.179 1.00 89.38 227 VAL A O 1
ATOM 1890 N N . ARG A 1 228 ? 21.554 11.627 -9.179 1.00 90.44 228 ARG A N 1
ATOM 1891 C CA . ARG A 1 228 ? 20.409 11.730 -10.098 1.00 90.44 228 ARG A CA 1
ATOM 1892 C C . ARG A 1 228 ? 19.078 11.961 -9.376 1.00 90.44 228 ARG A C 1
ATOM 1894 O O . ARG A 1 228 ? 18.109 12.335 -10.036 1.00 90.44 228 ARG A O 1
ATOM 1901 N N . VAL A 1 229 ? 19.011 11.810 -8.049 1.00 91.88 229 VAL A N 1
ATOM 1902 C CA . VAL A 1 229 ? 17.774 12.016 -7.269 1.00 91.88 229 VAL A CA 1
ATOM 1903 C C . VAL A 1 229 ? 17.188 13.431 -7.442 1.00 91.88 229 VAL A C 1
ATOM 1905 O O . VAL A 1 229 ? 15.997 13.522 -7.736 1.00 91.88 229 VAL A O 1
ATOM 1908 N N . PRO A 1 230 ? 17.959 14.539 -7.382 1.00 92.69 230 PRO A N 1
ATOM 1909 C CA . PRO A 1 230 ? 17.414 15.877 -7.645 1.00 92.69 230 PRO A CA 1
ATOM 1910 C C . PRO A 1 230 ? 16.869 16.044 -9.073 1.00 92.69 230 PRO A C 1
ATOM 1912 O O . PRO A 1 230 ? 15.917 16.789 -9.294 1.00 92.69 230 PRO A O 1
ATOM 1915 N N . VAL A 1 231 ? 17.445 15.330 -10.047 1.00 92.38 231 VAL A N 1
ATOM 1916 C CA . VAL A 1 231 ? 16.996 15.354 -11.449 1.00 92.38 231 VAL A CA 1
ATOM 1917 C C . VAL A 1 231 ? 15.666 14.609 -11.603 1.00 92.38 231 VAL A C 1
ATOM 1919 O O . VAL A 1 231 ? 14.781 15.079 -12.313 1.00 92.38 231 VAL A O 1
ATOM 1922 N N . LEU A 1 232 ? 15.491 13.490 -10.890 1.00 92.06 232 LEU A N 1
ATOM 1923 C CA . LEU A 1 232 ? 14.217 12.771 -10.805 1.00 92.06 232 LEU A CA 1
ATOM 1924 C C . LEU A 1 232 ? 13.129 13.605 -10.103 1.00 92.06 232 LEU A C 1
ATOM 1926 O O . LEU A 1 232 ? 11.977 13.604 -10.526 1.00 92.06 232 LEU A O 1
ATOM 1930 N N . GLU A 1 233 ? 13.479 14.349 -9.055 1.00 93.38 233 GLU A N 1
ATOM 1931 C CA . GLU A 1 233 ? 12.524 15.231 -8.370 1.00 93.38 233 GLU A CA 1
ATOM 1932 C C . GLU A 1 233 ? 12.078 16.392 -9.261 1.00 93.38 233 GLU A C 1
ATOM 1934 O O . GLU A 1 233 ? 10.884 16.688 -9.325 1.00 93.38 233 GLU A O 1
ATOM 1939 N N . LYS A 1 234 ? 13.009 16.985 -10.021 1.00 92.00 234 LYS A N 1
ATOM 1940 C CA . LYS A 1 234 ? 12.679 17.971 -11.054 1.00 92.00 234 LYS A CA 1
ATOM 1941 C C . LYS A 1 234 ? 11.760 17.379 -12.129 1.00 92.00 234 LYS A C 1
ATOM 1943 O O . LYS A 1 234 ? 10.797 18.024 -12.522 1.00 92.00 234 LYS A O 1
ATOM 1948 N N . LEU A 1 235 ? 11.997 16.139 -12.558 1.00 88.31 235 LEU A N 1
ATOM 1949 C CA . LEU A 1 235 ? 11.134 15.456 -13.524 1.00 88.31 235 LEU A CA 1
ATOM 1950 C C . LEU A 1 235 ? 9.681 15.340 -13.031 1.00 88.31 235 LEU A C 1
ATOM 1952 O O . LEU A 1 235 ? 8.759 15.651 -13.778 1.00 88.31 235 LEU A O 1
ATOM 1956 N N . PHE A 1 236 ? 9.467 14.930 -11.777 1.00 89.69 236 PHE A N 1
ATOM 1957 C CA . PHE A 1 236 ? 8.121 14.828 -11.195 1.00 89.69 236 PHE A CA 1
ATOM 1958 C C . PHE A 1 236 ? 7.443 16.184 -10.952 1.00 89.69 236 PHE A C 1
ATOM 1960 O O . PHE A 1 236 ? 6.224 16.222 -10.803 1.00 89.69 236 PHE A O 1
ATOM 1967 N N . HIS A 1 237 ? 8.214 17.271 -10.884 1.00 89.56 237 HIS A N 1
ATOM 1968 C CA . HIS A 1 237 ? 7.697 18.637 -10.831 1.00 89.56 237 HIS A CA 1
ATOM 1969 C C . HIS A 1 237 ? 7.304 19.152 -12.227 1.00 89.56 237 HIS A C 1
ATOM 1971 O O . HIS A 1 237 ? 6.247 19.759 -12.387 1.00 89.56 237 HIS A O 1
ATOM 1977 N N . ASP A 1 238 ? 8.144 18.899 -13.233 1.00 89.62 238 ASP A N 1
ATOM 1978 C CA . ASP A 1 238 ? 8.003 19.474 -14.573 1.00 89.62 238 ASP A CA 1
ATOM 1979 C C . ASP A 1 238 ? 7.066 18.658 -15.488 1.00 89.62 238 ASP A C 1
ATOM 1981 O O . ASP A 1 238 ? 6.476 19.218 -16.414 1.00 89.62 238 ASP A O 1
ATOM 1985 N N . MET A 1 239 ? 6.892 17.348 -15.254 1.00 82.88 239 MET A N 1
ATOM 1986 C CA . MET A 1 239 ? 5.966 16.532 -16.047 1.00 82.88 239 MET A CA 1
ATOM 1987 C C . MET A 1 239 ? 4.487 16.837 -15.721 1.00 82.88 239 MET A C 1
ATOM 1989 O O . MET A 1 239 ? 4.054 16.661 -14.576 1.00 82.88 239 MET A O 1
ATOM 1993 N N . PRO A 1 240 ? 3.649 17.168 -16.725 1.00 83.19 240 PRO A N 1
ATOM 1994 C CA . PRO A 1 240 ? 2.220 17.371 -16.520 1.00 83.19 240 PRO A CA 1
ATOM 1995 C C . PRO A 1 240 ? 1.526 16.134 -15.940 1.00 83.19 240 PRO A C 1
ATOM 1997 O O . PRO A 1 240 ? 1.538 15.059 -16.529 1.00 83.19 240 PRO A O 1
ATOM 2000 N N . GLY A 1 241 ? 0.843 16.314 -14.810 1.00 83.44 241 GLY A N 1
ATOM 2001 C CA . GLY A 1 241 ? 0.020 15.270 -14.196 1.00 83.44 241 GLY A CA 1
ATOM 2002 C C . GLY A 1 241 ? 0.710 14.444 -13.110 1.00 83.44 241 GLY A C 1
ATOM 2003 O O . GLY A 1 241 ? 0.028 13.645 -12.470 1.00 83.44 241 GLY A O 1
ATOM 2004 N N . TYR A 1 242 ? 1.989 14.683 -12.827 1.00 87.19 242 TYR A N 1
ATOM 2005 C CA . TYR A 1 242 ? 2.667 14.119 -11.662 1.00 87.19 242 TYR A CA 1
ATOM 2006 C C . TYR A 1 242 ? 2.823 15.160 -10.545 1.00 87.19 242 TYR A C 1
ATOM 2008 O O . TYR A 1 242 ? 2.755 16.367 -10.778 1.00 87.19 242 TYR A O 1
ATOM 2016 N N . SER A 1 243 ? 2.965 14.694 -9.304 1.00 88.88 243 SER A N 1
ATOM 2017 C CA . SER A 1 243 ? 3.379 15.527 -8.172 1.00 88.88 243 SER A CA 1
ATOM 2018 C C . SER A 1 243 ? 3.990 14.683 -7.055 1.00 88.88 243 SER A C 1
ATOM 2020 O O . SER A 1 243 ? 3.610 13.530 -6.853 1.00 88.88 243 SER A O 1
ATOM 2022 N N . ILE A 1 244 ? 4.917 15.256 -6.287 1.00 91.06 244 ILE A N 1
ATOM 2023 C CA . ILE A 1 244 ? 5.413 14.639 -5.051 1.00 91.06 244 ILE A CA 1
ATOM 2024 C C . ILE A 1 244 ? 4.488 15.078 -3.912 1.00 91.06 244 ILE A C 1
ATOM 2026 O O . ILE A 1 244 ? 4.440 16.256 -3.570 1.00 91.06 244 ILE A O 1
ATOM 2030 N N . ALA A 1 245 ? 3.736 14.137 -3.341 1.00 89.00 245 ALA A N 1
ATOM 2031 C CA . ALA A 1 245 ? 2.847 14.387 -2.206 1.00 89.00 245 ALA A CA 1
ATOM 2032 C C . ALA A 1 245 ? 3.547 14.172 -0.854 1.00 89.00 245 ALA A C 1
ATOM 2034 O O . ALA A 1 245 ? 3.198 14.819 0.127 1.00 89.00 245 ALA A O 1
ATOM 2035 N N . GLU A 1 246 ? 4.526 13.266 -0.804 1.00 90.88 246 GLU A N 1
ATOM 2036 C CA . GLU A 1 246 ? 5.336 12.980 0.383 1.00 90.88 246 GLU A CA 1
ATOM 2037 C C . GLU A 1 246 ? 6.723 12.483 -0.045 1.00 90.88 246 GLU A C 1
ATOM 2039 O O . GLU A 1 246 ? 6.854 11.822 -1.081 1.00 90.88 246 GLU A O 1
ATOM 2044 N N . LYS A 1 247 ? 7.740 12.794 0.762 1.00 93.25 247 LYS A N 1
ATOM 2045 C CA . LYS A 1 247 ? 9.133 12.368 0.594 1.00 93.25 247 LYS A CA 1
ATOM 2046 C C . LYS A 1 247 ? 9.709 12.053 1.971 1.00 93.25 247 LYS A C 1
ATOM 2048 O O . LYS A 1 247 ? 9.875 12.958 2.785 1.00 93.25 247 LYS A O 1
ATOM 2053 N N . GLU A 1 248 ? 10.051 10.794 2.202 1.00 93.31 248 GLU A N 1
ATOM 2054 C CA . GLU A 1 248 ? 10.697 10.313 3.423 1.00 93.31 248 GLU A CA 1
ATOM 2055 C C . GLU A 1 248 ? 12.083 9.757 3.067 1.00 93.31 248 GLU A C 1
ATOM 2057 O O . GLU A 1 248 ? 12.237 9.047 2.073 1.00 93.31 248 GLU A O 1
ATOM 2062 N N . LYS A 1 249 ? 13.113 10.104 3.847 1.00 93.00 249 LYS A N 1
ATOM 2063 C CA . LYS A 1 249 ? 14.461 9.535 3.704 1.00 93.00 249 LYS A CA 1
ATOM 2064 C C . LYS A 1 249 ? 14.729 8.582 4.859 1.00 93.00 249 LYS A C 1
ATOM 2066 O O . LYS A 1 249 ? 14.629 8.992 6.014 1.00 93.00 249 LYS A O 1
ATOM 2071 N N . HIS A 1 250 ? 15.133 7.359 4.546 1.00 90.00 250 HIS A N 1
ATOM 2072 C CA . HIS A 1 250 ? 15.568 6.376 5.530 1.00 90.00 250 HIS A CA 1
ATOM 2073 C C . HIS A 1 250 ? 17.080 6.196 5.452 1.00 90.00 250 HIS A C 1
ATOM 2075 O O . HIS A 1 250 ? 17.649 6.176 4.363 1.00 90.00 250 HIS A O 1
ATOM 2081 N N . PHE A 1 251 ? 17.705 6.051 6.619 1.00 89.19 251 PHE A N 1
ATOM 2082 C CA . PHE A 1 251 ? 19.141 5.849 6.766 1.00 89.19 251 PHE A CA 1
ATOM 2083 C C . PHE A 1 251 ? 19.421 4.711 7.759 1.00 89.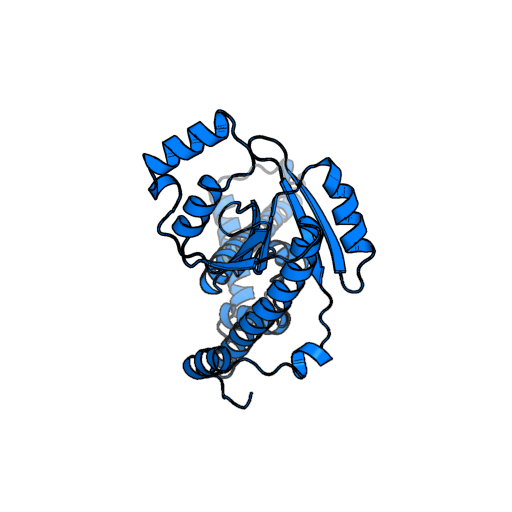19 251 PHE A C 1
ATOM 2085 O O . PHE A 1 251 ? 18.718 4.581 8.766 1.00 89.19 251 PHE A O 1
ATOM 2092 N N . GLY A 1 252 ? 20.460 3.912 7.514 1.00 85.50 252 GLY A N 1
ATOM 2093 C CA . GLY A 1 252 ? 20.975 2.902 8.438 1.00 85.50 252 GLY A CA 1
ATOM 2094 C C . GLY A 1 252 ? 21.389 1.610 7.734 1.00 85.50 252 GLY A C 1
ATOM 2095 O O . GLY A 1 252 ? 22.196 1.600 6.815 1.00 85.50 252 GLY A O 1
ATOM 2096 N N . ASN A 1 253 ? 20.838 0.471 8.165 1.00 77.62 253 ASN A N 1
ATOM 2097 C CA . ASN A 1 253 ? 21.141 -0.823 7.532 1.00 77.62 253 ASN A CA 1
ATOM 2098 C C . ASN A 1 253 ? 20.575 -0.947 6.103 1.00 77.62 253 ASN A C 1
ATOM 2100 O O . ASN A 1 253 ? 20.926 -1.880 5.377 1.00 77.62 253 ASN A O 1
ATOM 2104 N N . TYR A 1 254 ? 19.674 -0.055 5.708 1.00 79.38 254 TYR A N 1
ATOM 2105 C CA . TYR A 1 254 ? 19.059 0.019 4.392 1.00 79.38 254 TYR A CA 1
ATOM 2106 C C . TYR A 1 254 ? 18.651 1.474 4.170 1.00 79.38 254 TYR A C 1
ATOM 2108 O O . TYR A 1 254 ? 17.811 1.989 4.910 1.00 79.38 254 TYR A O 1
ATOM 2116 N N . ASP A 1 255 ? 19.267 2.100 3.175 1.00 87.12 255 ASP A N 1
ATOM 2117 C CA . ASP A 1 255 ? 19.018 3.487 2.804 1.00 87.12 255 ASP A CA 1
ATOM 2118 C C . ASP A 1 255 ? 18.069 3.503 1.599 1.00 87.12 255 ASP A C 1
ATOM 2120 O O . ASP A 1 255 ? 18.327 2.836 0.593 1.00 87.12 255 ASP A O 1
ATOM 2124 N N . ASP A 1 256 ? 16.958 4.235 1.694 1.00 91.69 256 ASP A N 1
ATOM 2125 C CA . ASP A 1 256 ? 16.137 4.588 0.535 1.00 91.69 256 ASP A CA 1
ATOM 2126 C C . ASP A 1 256 ? 15.430 5.937 0.708 1.00 91.69 256 ASP A C 1
ATOM 2128 O O . ASP A 1 256 ? 15.304 6.481 1.809 1.00 91.69 256 ASP A O 1
ATOM 2132 N N . VAL A 1 257 ? 14.985 6.498 -0.417 1.00 93.38 257 VAL A N 1
ATOM 2133 C CA . VAL A 1 257 ? 14.078 7.646 -0.438 1.00 93.38 257 VAL A CA 1
ATOM 2134 C C . VAL A 1 257 ? 12.714 7.141 -0.884 1.00 93.38 257 VAL A C 1
ATOM 2136 O O . VAL A 1 257 ? 12.537 6.721 -2.030 1.00 93.38 257 VAL A O 1
ATOM 2139 N N . ASN A 1 258 ? 11.754 7.144 0.036 1.00 93.25 258 ASN A N 1
ATOM 2140 C CA . ASN A 1 258 ? 10.381 6.759 -0.241 1.00 93.25 258 ASN A CA 1
ATOM 2141 C C . ASN A 1 258 ? 9.582 7.988 -0.677 1.00 93.25 258 ASN A C 1
ATOM 2143 O O . ASN A 1 258 ? 9.590 9.028 -0.022 1.00 93.25 258 ASN A O 1
ATOM 2147 N N . TYR A 1 259 ? 8.868 7.844 -1.791 1.00 92.44 259 TYR A N 1
ATOM 2148 C CA . TYR A 1 259 ? 8.005 8.878 -2.347 1.00 92.44 259 TYR A CA 1
ATOM 2149 C C . TYR A 1 259 ? 6.559 8.403 -2.379 1.00 92.44 259 TYR A C 1
ATOM 2151 O O . TYR A 1 259 ? 6.273 7.268 -2.770 1.00 92.44 259 TYR A O 1
ATOM 2159 N N . ILE A 1 260 ? 5.634 9.310 -2.074 1.00 91.75 260 ILE A N 1
ATOM 2160 C CA . ILE A 1 260 ? 4.244 9.179 -2.510 1.00 91.75 260 ILE A CA 1
ATOM 2161 C C . ILE A 1 260 ? 4.064 10.112 -3.697 1.00 91.75 260 ILE A C 1
ATOM 2163 O O . ILE A 1 260 ? 4.091 11.333 -3.551 1.00 91.75 260 ILE A O 1
ATOM 2167 N N . ILE A 1 261 ? 3.871 9.519 -4.873 1.00 89.06 261 ILE A N 1
ATOM 2168 C CA . ILE A 1 261 ? 3.627 10.248 -6.116 1.00 89.06 261 ILE A CA 1
ATOM 2169 C C . ILE A 1 261 ? 2.118 10.357 -6.349 1.00 89.06 261 ILE A C 1
ATOM 2171 O O . ILE A 1 261 ? 1.401 9.353 -6.383 1.00 89.06 261 ILE A O 1
ATOM 2175 N N . GLY A 1 262 ? 1.633 11.585 -6.508 1.00 88.25 262 GLY A N 1
ATOM 2176 C CA . GLY A 1 262 ? 0.325 11.866 -7.077 1.00 88.25 262 GLY A CA 1
ATOM 2177 C C . GLY A 1 262 ? 0.371 11.662 -8.589 1.00 88.25 262 GLY A C 1
ATOM 2178 O O . GLY A 1 262 ? 1.253 12.194 -9.256 1.00 88.25 262 GLY A O 1
ATOM 2179 N N . VAL A 1 263 ? -0.580 10.897 -9.127 1.00 84.25 263 VAL A N 1
ATOM 2180 C CA . VAL A 1 263 ? -0.737 10.678 -10.572 1.00 84.25 263 VAL A CA 1
ATOM 2181 C C . VAL A 1 263 ? -2.134 11.131 -10.987 1.00 84.25 263 VAL A C 1
ATOM 2183 O O . VAL A 1 263 ? -3.143 10.602 -10.512 1.00 84.25 263 VAL A O 1
ATOM 2186 N N . LYS A 1 264 ? -2.204 12.123 -11.873 1.00 83.56 264 LYS A N 1
ATOM 2187 C CA . LYS A 1 264 ? -3.438 12.631 -12.472 1.00 83.56 264 LYS A CA 1
ATOM 2188 C C . LYS A 1 264 ? -3.727 11.848 -13.747 1.00 83.56 264 LYS A C 1
ATOM 2190 O O . LYS A 1 264 ? -3.113 12.070 -14.780 1.00 83.56 264 LYS A O 1
ATOM 2195 N N . LEU A 1 265 ? -4.706 10.960 -13.666 1.00 76.25 265 LEU A N 1
ATOM 2196 C CA . LEU A 1 265 ? -5.127 10.135 -14.794 1.00 76.25 265 LEU A CA 1
ATOM 2197 C C . LEU A 1 265 ? -5.943 10.956 -15.801 1.00 76.25 265 LEU A C 1
ATOM 2199 O O . LEU A 1 265 ? -6.889 11.643 -15.395 1.00 76.25 265 LEU A O 1
ATOM 2203 N N . ASP A 1 266 ? -5.651 10.832 -17.100 1.00 77.62 266 ASP A N 1
ATOM 2204 C CA . ASP A 1 266 ? -6.590 11.289 -18.125 1.00 77.62 266 ASP A CA 1
ATOM 2205 C C . ASP A 1 266 ? -7.786 10.329 -18.178 1.00 77.62 266 ASP A C 1
ATOM 2207 O O . ASP A 1 266 ? -7.710 9.192 -18.645 1.00 77.62 266 ASP A O 1
ATOM 2211 N N . LYS A 1 267 ? -8.926 10.810 -17.679 1.00 77.06 267 LYS A N 1
ATOM 2212 C CA . LYS A 1 267 ? -10.182 10.059 -17.691 1.00 77.06 267 LYS A CA 1
ATOM 2213 C C . LYS A 1 267 ? -10.650 9.733 -19.109 1.00 77.06 267 LYS A C 1
ATOM 2215 O O . LYS A 1 267 ? -11.289 8.703 -19.279 1.00 77.06 267 LYS A O 1
ATOM 2220 N N . LYS A 1 268 ? -10.371 10.584 -20.103 1.00 78.12 268 LYS A N 1
ATOM 2221 C CA . LYS A 1 268 ? -10.782 10.348 -21.493 1.00 78.12 268 LYS A CA 1
ATOM 2222 C C . LYS A 1 268 ? -9.987 9.198 -22.097 1.00 78.12 268 LYS A C 1
ATOM 2224 O O . LYS A 1 268 ? -10.597 8.306 -22.674 1.00 78.12 268 LYS A O 1
ATOM 2229 N N . GLU A 1 269 ? -8.665 9.176 -21.911 1.00 74.19 269 GLU A N 1
ATOM 2230 C CA . GLU A 1 269 ? -7.845 8.045 -22.367 1.00 74.19 269 GLU A CA 1
ATOM 2231 C C . GLU A 1 269 ? -8.289 6.745 -21.683 1.00 74.19 269 GLU A C 1
ATOM 2233 O O . GLU A 1 269 ? -8.519 5.751 -22.363 1.00 74.19 269 GLU A O 1
ATOM 2238 N N . LEU A 1 270 ? -8.495 6.762 -20.360 1.00 70.69 270 LEU A N 1
ATOM 2239 C CA . LEU A 1 270 ? -8.942 5.579 -19.616 1.00 70.69 270 LEU A CA 1
ATOM 2240 C C . LEU A 1 270 ? -10.307 5.042 -20.068 1.00 70.69 270 LEU A C 1
ATOM 2242 O O . LEU A 1 270 ? -10.470 3.830 -20.136 1.00 70.69 270 LEU A O 1
ATOM 2246 N N . ILE A 1 271 ? -11.278 5.913 -20.361 1.00 71.31 271 ILE A N 1
ATOM 2247 C CA . ILE A 1 271 ? -12.611 5.500 -20.836 1.00 71.31 271 ILE A CA 1
ATOM 2248 C C . ILE A 1 271 ? -12.539 4.956 -22.268 1.00 71.31 271 ILE A C 1
ATOM 2250 O O . ILE A 1 271 ? -13.191 3.967 -22.584 1.00 71.31 271 ILE A O 1
ATOM 2254 N N . ASN A 1 272 ? -11.726 5.571 -23.130 1.00 75.62 272 ASN A N 1
ATOM 2255 C CA . ASN A 1 272 ? -11.592 5.161 -24.531 1.00 75.62 272 ASN A CA 1
ATOM 2256 C C . ASN A 1 272 ? -10.749 3.884 -24.710 1.00 75.62 272 ASN A C 1
ATOM 2258 O O . ASN A 1 272 ? -10.762 3.276 -25.781 1.00 75.62 272 ASN A O 1
ATOM 2262 N N . LYS A 1 273 ? -9.999 3.473 -23.683 1.00 73.75 273 LYS A N 1
ATOM 2263 C CA . LYS A 1 273 ? -9.119 2.304 -23.701 1.00 73.75 273 LYS A CA 1
ATOM 2264 C C . LYS A 1 273 ? -9.848 1.088 -23.141 1.00 73.75 273 LYS A C 1
ATOM 2266 O O . LYS A 1 273 ? -9.690 0.740 -21.972 1.00 73.75 273 LYS A O 1
ATOM 2271 N N . ALA A 1 274 ? -10.639 0.449 -24.003 1.00 73.19 274 ALA A N 1
ATOM 2272 C CA . ALA A 1 274 ? -11.338 -0.792 -23.681 1.00 73.19 274 ALA A CA 1
ATOM 2273 C C . ALA A 1 274 ? -10.381 -1.824 -23.036 1.00 73.19 274 ALA A C 1
ATOM 2275 O O . ALA A 1 274 ? -9.230 -1.944 -23.479 1.00 73.19 274 ALA A O 1
ATOM 2276 N N . PRO A 1 275 ? -10.816 -2.575 -22.005 1.00 79.38 275 PRO A N 1
ATOM 2277 C CA . PRO A 1 275 ? -9.992 -3.624 -21.418 1.00 79.38 275 PRO A CA 1
ATOM 2278 C C . PRO A 1 275 ? -9.625 -4.681 -22.466 1.00 79.38 275 PRO A C 1
ATOM 2280 O O . PRO A 1 275 ? -10.455 -5.052 -23.295 1.00 79.38 275 PRO A O 1
ATOM 2283 N N . ASP A 1 276 ? -8.394 -5.200 -22.419 1.00 82.06 276 ASP A N 1
ATOM 2284 C CA . ASP A 1 276 ? -8.010 -6.313 -23.292 1.00 82.06 276 ASP A CA 1
ATOM 2285 C C . ASP A 1 276 ? -8.865 -7.565 -23.009 1.00 82.06 276 ASP A C 1
ATOM 2287 O O . ASP A 1 276 ? -9.392 -7.736 -21.906 1.00 82.06 276 ASP A O 1
ATOM 2291 N N . SER A 1 277 ? -9.008 -8.455 -23.995 1.00 82.50 277 SER A N 1
ATOM 2292 C CA . SER A 1 277 ? -9.877 -9.638 -23.885 1.00 82.50 277 SER A CA 1
ATOM 2293 C C . SER A 1 277 ? -9.543 -10.520 -22.678 1.00 82.50 277 SER A C 1
ATOM 2295 O O . SER A 1 277 ? -10.448 -10.991 -21.996 1.00 82.50 277 SER A O 1
ATOM 2297 N N . ARG A 1 278 ? -8.257 -10.664 -22.328 1.00 83.19 278 ARG A N 1
ATOM 2298 C CA . ARG A 1 278 ? -7.815 -11.406 -21.137 1.00 83.19 278 ARG A CA 1
ATOM 2299 C C . ARG A 1 278 ? -8.267 -10.715 -19.846 1.00 83.19 278 ARG A C 1
ATOM 2301 O O . ARG A 1 278 ? -8.593 -11.398 -18.875 1.00 83.19 278 ARG A O 1
ATOM 2308 N N . VAL A 1 279 ? -8.286 -9.384 -19.795 1.00 82.62 279 VAL A N 1
ATOM 2309 C CA . VAL A 1 279 ? -8.868 -8.635 -18.672 1.00 82.62 279 VAL A CA 1
ATOM 2310 C C . VAL A 1 279 ? -10.382 -8.827 -18.625 1.00 82.62 279 VAL A C 1
ATOM 2312 O O . VAL A 1 279 ? -10.881 -9.147 -17.548 1.00 82.62 279 VAL A O 1
ATOM 2315 N N . VAL A 1 280 ? -11.095 -8.709 -19.751 1.00 84.94 280 VAL A N 1
ATOM 2316 C CA . VAL A 1 280 ? -12.550 -8.954 -19.827 1.00 84.94 280 VAL A CA 1
ATOM 2317 C C . VAL A 1 280 ? -12.895 -10.360 -19.328 1.00 84.94 280 VAL A C 1
ATOM 2319 O O . VAL A 1 280 ? -13.766 -10.508 -18.475 1.00 84.94 280 VAL A O 1
ATOM 2322 N N . ASP A 1 281 ? -12.163 -11.387 -19.758 1.00 86.38 281 ASP A N 1
ATOM 2323 C CA . ASP A 1 281 ? -12.373 -12.770 -19.318 1.00 86.38 281 ASP A CA 1
ATOM 2324 C C . ASP A 1 281 ? -12.099 -12.957 -17.819 1.00 86.38 281 ASP A C 1
ATOM 2326 O O . ASP A 1 281 ? -12.866 -13.617 -17.120 1.00 86.38 281 ASP A O 1
ATOM 2330 N N . VAL A 1 282 ? -11.048 -12.328 -17.278 1.00 84.69 282 VAL A N 1
ATOM 2331 C CA . VAL A 1 282 ? -10.743 -12.365 -15.835 1.00 84.69 282 VAL A CA 1
ATOM 2332 C C . VAL A 1 282 ? -11.775 -11.601 -14.998 1.00 84.69 282 VAL A C 1
ATOM 2334 O O . VAL A 1 282 ? -12.003 -11.968 -13.843 1.00 84.69 282 VAL A O 1
ATOM 2337 N N . LEU A 1 283 ? -12.381 -10.541 -15.536 1.00 84.62 283 LEU A N 1
ATOM 2338 C CA . LEU A 1 283 ? -13.462 -9.796 -14.888 1.00 84.62 283 LEU A CA 1
ATOM 2339 C C . LEU A 1 283 ? -14.774 -10.591 -14.930 1.00 84.62 283 LEU A C 1
ATOM 2341 O O . LEU A 1 283 ? -15.415 -10.766 -13.892 1.00 84.62 283 LEU A O 1
ATOM 2345 N N . SER A 1 284 ? -15.112 -11.159 -16.087 1.00 85.75 284 SER A N 1
ATOM 2346 C CA . SER A 1 284 ? -16.300 -11.990 -16.294 1.00 85.75 284 SER A CA 1
ATOM 2347 C C . SER A 1 284 ? -16.265 -13.269 -15.449 1.00 85.75 284 SER A C 1
ATOM 2349 O O . SER A 1 284 ? -17.214 -13.558 -14.723 1.00 85.75 284 SER A O 1
ATOM 2351 N N . ALA A 1 285 ? -15.115 -13.949 -15.368 1.00 86.00 285 ALA A N 1
ATOM 2352 C CA . ALA A 1 285 ? -14.899 -15.088 -14.466 1.00 86.00 285 ALA A CA 1
ATOM 2353 C C . ALA A 1 285 ? -14.992 -14.736 -12.962 1.00 86.00 285 ALA A C 1
ATOM 2355 O O . ALA A 1 285 ? -14.963 -15.625 -12.111 1.00 86.00 285 ALA A O 1
ATOM 2356 N N . ARG A 1 286 ? -15.093 -13.447 -12.606 1.00 82.88 286 ARG A N 1
ATOM 2357 C CA . ARG A 1 286 ? -15.355 -12.957 -11.239 1.00 82.88 286 ARG A CA 1
ATOM 2358 C C . ARG A 1 286 ? -16.784 -12.445 -11.044 1.00 82.88 286 ARG A C 1
ATOM 2360 O O . ARG A 1 286 ? -17.072 -11.874 -9.991 1.00 82.88 286 ARG A O 1
ATOM 2367 N N . GLY A 1 287 ? -17.658 -12.653 -12.027 1.00 81.00 287 GLY A N 1
ATOM 2368 C CA . GLY A 1 287 ? -19.054 -12.229 -12.001 1.00 81.00 287 GLY A CA 1
ATOM 2369 C C . GLY A 1 287 ? -19.276 -10.753 -12.327 1.00 81.00 287 GLY A C 1
ATOM 2370 O O . GLY A 1 287 ? -20.297 -10.218 -11.916 1.00 81.00 287 GLY A O 1
ATOM 2371 N N . MET A 1 288 ? -18.339 -10.091 -13.016 1.00 82.94 288 MET A N 1
ATOM 2372 C CA . MET A 1 288 ? -18.643 -8.820 -13.684 1.00 82.94 288 MET A CA 1
ATOM 2373 C C . MET A 1 288 ? -19.395 -9.110 -14.988 1.00 82.94 288 MET A C 1
ATOM 2375 O O . MET A 1 288 ? -19.074 -10.079 -15.680 1.00 82.94 288 MET A O 1
ATOM 2379 N N . ASP A 1 289 ? -20.346 -8.253 -15.345 1.00 80.62 289 ASP A N 1
ATOM 2380 C CA . ASP A 1 289 ? -20.879 -8.227 -16.707 1.00 80.62 289 ASP A CA 1
ATOM 2381 C C . ASP A 1 289 ? -19.753 -7.857 -17.697 1.00 80.62 289 ASP A C 1
ATOM 2383 O O . ASP A 1 289 ? -18.805 -7.160 -17.327 1.00 80.62 289 ASP A O 1
ATOM 2387 N N . ARG A 1 290 ? -19.827 -8.345 -18.938 1.00 77.75 290 ARG A N 1
ATOM 2388 C CA . ARG A 1 290 ? -18.884 -7.972 -20.005 1.00 77.75 290 ARG A CA 1
ATOM 2389 C C . ARG A 1 290 ? -19.154 -6.569 -20.547 1.00 77.75 290 ARG A C 1
ATOM 2391 O O . ARG A 1 290 ? -18.217 -5.939 -21.029 1.00 77.75 290 ARG A O 1
ATOM 2398 N N . ASP A 1 291 ? -20.389 -6.088 -20.410 1.00 73.06 291 ASP A N 1
ATOM 2399 C CA . ASP A 1 291 ? -20.829 -4.784 -20.916 1.00 73.06 291 ASP A CA 1
ATOM 2400 C C . ASP A 1 291 ? -20.747 -3.656 -19.851 1.00 73.06 291 ASP A C 1
ATOM 2402 O O . ASP A 1 291 ? -21.271 -2.562 -20.066 1.00 73.06 291 ASP A O 1
ATOM 2406 N N . THR A 1 292 ? -20.110 -3.905 -18.688 1.00 62.94 292 THR A N 1
ATO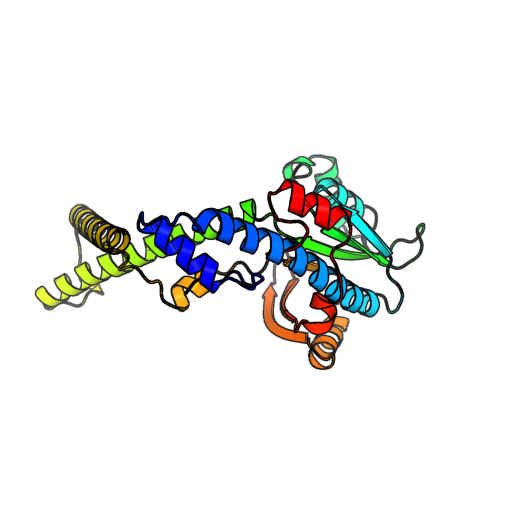M 2407 C CA . THR A 1 292 ? -19.949 -2.962 -17.547 1.00 62.94 292 THR A CA 1
ATOM 2408 C C . THR A 1 292 ? -18.490 -2.640 -17.211 1.00 62.94 292 THR A C 1
ATOM 2410 O O . THR A 1 292 ? -18.196 -1.437 -17.029 1.00 62.94 292 THR A O 1
#

Sequence (292 aa):
MISLTSLLHRKNLKDIILRWMSNNLLEEDCEAVKRIVNFNVHILNLYLDHFCKDLFNFLSGGETWTFEVTSKGQLKDFILDVAPYNNDRLDYIRTRYRKYPEDFYRSLPFRGKIYCSGTQEHKVYLGHSRIKRFRRVAEKTSRRMVNMIFDQIKKNADALAAERASQLGIPKEELITPLEKQRQEFAHAERRFLKQLRKGMFDPDEEMVNSARIHDVAGVKAIIEDVRVPVLEKLFHDMPGYSIAEKEKHFGNYDDVNYIIGVKLDKKELINKAPDSRVVDVLSARGMDRDT

pLDDT: mean 88.17, std 8.52, range [26.19, 97.0]

Foldseek 3Di:
DADAQQFPPRVLVVVQVLCVLLVNHDPCSVVVVLCRVLVSVQVLVVVLVVVCQVVLCVQQVHDKDKDWDWWPQVVVVVCLVQPPDDDPVSVVVVVCCVVPVVVSVRVHTWTWMWIWDDDPVNTHTFWIKGADDVVVLVVLLVVLVVVLLLVQLVVQLLVVLCVVCVVVVHGSVPRDDDPVVSVVSSVVSNVVSSVCSNVSNDDDDVVSNVSSYDLVRIDMDGDDDPVCVVVVQVVQVPDPFKDFPDWDFDDDPDTDIDTRMGGHDDPVCVVVDQDDPVSLVVSVVSVDDSVD